Protein AF-A0A843H618-F1 (afdb_monomer)

Radius of gyration: 58.61 Å; Cα contacts (8 Å, |Δi|>4): 373; chains: 1; bounding box: 120×42×142 Å

Structure (mmCIF, N/CA/C/O backbone):
data_AF-A0A843H618-F1
#
_entry.id   AF-A0A843H618-F1
#
loop_
_atom_site.group_PDB
_atom_site.id
_atom_site.type_symbol
_atom_site.label_atom_id
_atom_site.label_alt_id
_atom_site.label_comp_id
_atom_site.label_asym_id
_atom_site.label_entity_id
_atom_site.label_seq_id
_atom_site.pdbx_PDB_ins_code
_atom_site.Cartn_x
_atom_site.Cartn_y
_atom_site.Cartn_z
_atom_site.occupancy
_atom_site.B_iso_or_equiv
_atom_site.auth_seq_id
_atom_site.auth_comp_id
_atom_site.auth_asym_id
_atom_site.auth_atom_id
_atom_site.pdbx_PDB_model_num
ATOM 1 N N . MET A 1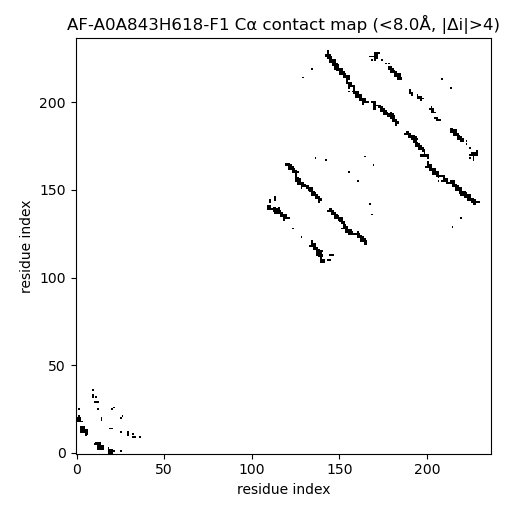 1 ? -72.802 -22.351 81.009 1.00 60.75 1 MET A N 1
ATOM 2 C CA . MET A 1 1 ? -72.278 -22.106 79.653 1.00 60.75 1 MET A CA 1
ATOM 3 C C . MET A 1 1 ? -70.910 -21.468 79.816 1.00 60.75 1 MET A C 1
ATOM 5 O O . MET A 1 1 ? -70.786 -20.629 80.705 1.00 60.75 1 MET A O 1
ATOM 9 N N . SER A 1 2 ? -69.910 -21.907 79.042 1.00 77.00 2 SER A N 1
ATOM 10 C CA . SER A 1 2 ? -68.639 -21.177 78.888 1.00 77.00 2 SER A CA 1
ATOM 11 C C . SER A 1 2 ? -68.898 -19.814 78.225 1.00 77.00 2 SER A C 1
ATOM 13 O O . SER A 1 2 ? -70.000 -19.600 77.724 1.00 77.00 2 SER A O 1
ATOM 15 N N . SER A 1 3 ? -67.917 -18.903 78.246 1.00 90.25 3 SER A N 1
ATOM 16 C CA . SER A 1 3 ? -68.056 -17.490 77.830 1.00 90.25 3 SER A CA 1
ATOM 17 C C . SER A 1 3 ? -68.906 -17.256 76.574 1.00 90.25 3 SER A C 1
ATOM 19 O O . SER A 1 3 ? -68.665 -17.911 75.555 1.00 90.25 3 SER A O 1
ATOM 21 N N . THR A 1 4 ? -69.799 -16.263 76.612 1.00 91.81 4 THR A N 1
ATOM 22 C CA . THR A 1 4 ? -70.640 -15.873 75.467 1.00 91.81 4 THR A CA 1
ATOM 23 C C . THR A 1 4 ? -69.865 -15.078 74.409 1.00 91.81 4 THR A C 1
ATOM 25 O O . THR A 1 4 ? -70.075 -15.288 73.217 1.00 91.81 4 THR A O 1
ATOM 28 N N . ASN A 1 5 ? -68.943 -14.200 74.821 1.00 93.38 5 ASN A N 1
ATOM 29 C CA . ASN A 1 5 ? -68.169 -13.346 73.912 1.00 93.38 5 ASN A CA 1
ATOM 30 C C . ASN A 1 5 ? -66.706 -13.807 73.803 1.00 93.38 5 ASN A C 1
ATOM 32 O O . ASN A 1 5 ? -66.198 -14.506 74.687 1.00 93.38 5 ASN A O 1
ATOM 36 N N . LYS A 1 6 ? -66.015 -13.383 72.734 1.00 94.81 6 LYS A N 1
ATOM 37 C CA . LYS A 1 6 ? -64.594 -13.665 72.472 1.00 94.81 6 LYS A CA 1
ATOM 38 C C . LYS A 1 6 ? -63.829 -12.424 72.002 1.00 94.81 6 LYS A C 1
ATOM 40 O O . LYS A 1 6 ? -64.408 -11.531 71.387 1.00 94.81 6 LYS A O 1
ATOM 45 N N . THR A 1 7 ? -62.521 -12.369 72.276 1.00 95.12 7 THR A N 1
ATOM 46 C CA . THR A 1 7 ? -61.635 -11.360 71.665 1.00 95.12 7 THR A CA 1
ATOM 47 C C . THR A 1 7 ? -61.386 -11.666 70.188 1.00 95.12 7 THR A C 1
ATOM 49 O O . THR A 1 7 ? -61.249 -12.820 69.810 1.00 95.12 7 THR A O 1
ATOM 52 N N . THR A 1 8 ? -61.237 -10.631 69.360 1.00 96.06 8 THR A N 1
ATOM 53 C CA . THR A 1 8 ? -61.163 -10.758 67.891 1.00 96.06 8 THR A CA 1
ATOM 54 C C . THR A 1 8 ? -59.921 -11.476 67.350 1.00 96.06 8 THR A C 1
ATOM 56 O O . THR A 1 8 ? -59.994 -12.115 66.311 1.00 96.06 8 THR A O 1
ATOM 59 N N . ASN A 1 9 ? -58.761 -11.335 68.003 1.00 92.50 9 ASN A N 1
ATOM 60 C CA . ASN A 1 9 ? -57.481 -11.788 67.428 1.00 92.50 9 ASN A CA 1
ATOM 61 C C . ASN A 1 9 ? -56.983 -13.115 68.009 1.00 92.50 9 ASN A C 1
ATOM 63 O O . ASN A 1 9 ? -56.277 -13.859 67.338 1.00 92.50 9 ASN A O 1
ATOM 67 N N . TYR A 1 10 ? -57.320 -13.389 69.270 1.00 93.94 10 TYR A N 1
ATOM 68 C CA . TYR A 1 10 ? -56.836 -14.561 70.002 1.00 93.94 10 TYR A CA 1
ATOM 69 C C . TYR A 1 10 ? -57.984 -15.430 70.522 1.00 93.94 10 TYR A C 1
ATOM 71 O O . TYR A 1 10 ? -57.732 -16.435 71.181 1.00 93.94 10 TYR A O 1
ATOM 79 N N . GLU A 1 11 ? -59.242 -15.066 70.238 1.00 94.00 11 GLU A N 1
ATOM 80 C CA . GLU A 1 11 ? -60.434 -15.823 70.636 1.00 94.00 11 GLU A CA 1
ATOM 81 C C . GLU A 1 11 ? -60.437 -16.166 72.135 1.00 94.00 11 GLU A C 1
ATOM 83 O O . GLU A 1 11 ? -60.755 -17.291 72.544 1.00 94.00 11 GLU A O 1
ATOM 88 N N . LEU A 1 12 ? -60.009 -15.206 72.960 1.00 95.00 12 LEU A N 1
ATOM 89 C CA . LEU A 1 12 ? -59.956 -15.342 74.416 1.00 95.00 12 LEU A CA 1
ATOM 90 C C . LEU A 1 12 ? -61.356 -15.162 74.991 1.00 95.00 12 LEU A C 1
ATOM 92 O O . LEU A 1 12 ? -62.143 -14.370 74.472 1.00 95.00 12 LEU A O 1
ATOM 96 N N . SER A 1 13 ? -61.669 -15.880 76.060 1.00 94.56 13 SER A N 1
ATOM 97 C CA . SER A 1 13 ? -62.972 -15.843 76.720 1.00 94.56 13 SER A CA 1
ATOM 98 C C . SER A 1 13 ? -63.289 -14.455 77.281 1.00 94.56 13 SER A C 1
ATOM 100 O O . SER A 1 13 ? -62.514 -13.881 78.042 1.00 94.56 13 SER A O 1
ATOM 102 N N . GLN A 1 14 ? -64.461 -13.918 76.931 1.00 93.38 14 GLN A N 1
ATOM 103 C CA . GLN A 1 14 ? -65.021 -12.700 77.517 1.00 93.38 14 GLN A CA 1
ATOM 104 C C . GLN A 1 14 ? -66.366 -13.023 78.165 1.00 93.38 14 GLN A C 1
ATOM 106 O O . GLN A 1 14 ? -67.335 -13.366 77.485 1.00 93.38 14 GLN A O 1
ATOM 111 N N . PHE A 1 15 ? -66.412 -12.929 79.491 1.00 92.19 15 PHE A N 1
ATOM 112 C CA . PHE A 1 15 ? -67.582 -13.315 80.273 1.00 92.19 15 PHE A CA 1
ATOM 113 C C . PHE A 1 15 ? -68.560 -12.151 80.459 1.00 92.19 15 PHE A C 1
ATOM 115 O O . PHE A 1 15 ? -68.153 -11.038 80.794 1.00 92.19 15 PHE A O 1
ATOM 122 N N . VAL A 1 16 ? -69.853 -12.423 80.289 1.00 90.44 16 VAL A N 1
ATOM 123 C CA . VAL A 1 16 ? -70.969 -11.503 80.570 1.00 90.44 16 VAL A CA 1
ATOM 124 C C . VAL A 1 16 ? -71.878 -12.059 81.672 1.00 90.44 16 VAL A C 1
ATOM 126 O O . VAL A 1 16 ? -71.734 -13.205 82.082 1.00 90.44 16 VAL A O 1
ATOM 129 N N . GLY A 1 17 ? -72.808 -11.251 82.193 1.00 90.56 17 GLY A N 1
ATOM 130 C CA . GLY A 1 17 ? -73.573 -11.558 83.417 1.00 90.56 17 GLY A CA 1
ATOM 131 C C . GLY A 1 17 ? -74.213 -12.962 83.522 1.00 90.56 17 GLY A C 1
ATOM 132 O O . GLY A 1 17 ? -74.170 -13.535 84.608 1.00 90.56 17 GLY A O 1
ATOM 133 N N . PRO A 1 18 ? -74.789 -13.540 82.448 1.00 90.44 18 PRO A N 1
ATOM 134 C CA . PRO A 1 18 ? -75.347 -14.900 82.468 1.00 90.44 18 PRO A CA 1
ATOM 135 C C . PRO A 1 18 ? -74.318 -16.042 82.359 1.00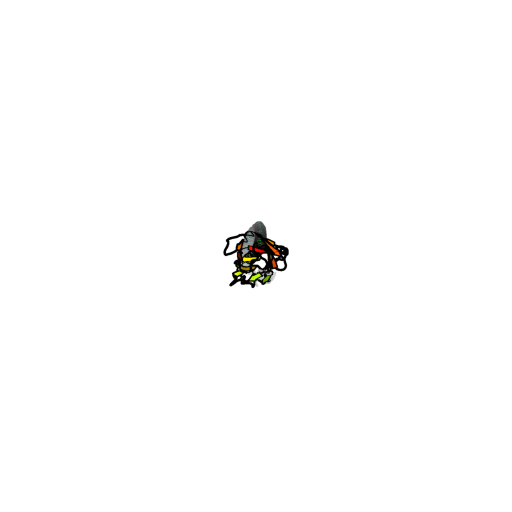 90.44 18 PRO A C 1
ATOM 137 O O . PRO A 1 18 ? -74.695 -17.212 82.485 1.00 90.44 18 PRO A O 1
ATOM 140 N N . ASP A 1 19 ? -73.046 -15.745 82.088 1.00 92.31 19 ASP A N 1
ATOM 141 C CA . ASP A 1 19 ? -72.017 -16.765 81.888 1.00 92.31 19 ASP A CA 1
ATOM 142 C C . ASP A 1 19 ? -71.627 -17.449 83.200 1.00 92.31 19 ASP A C 1
ATOM 144 O O . ASP A 1 19 ? -71.676 -16.868 84.285 1.00 92.31 19 ASP A O 1
ATOM 148 N N . LYS A 1 20 ? -71.188 -18.709 83.101 1.00 88.19 20 LYS A N 1
ATOM 149 C CA . LYS A 1 20 ? -70.700 -19.477 84.251 1.00 88.19 20 LYS A CA 1
ATOM 150 C C . LYS A 1 20 ? -69.302 -20.019 83.935 1.00 88.19 20 LYS A C 1
ATOM 152 O O . LYS A 1 20 ? -69.223 -21.103 83.354 1.00 88.19 20 LYS A O 1
ATOM 157 N N . PRO A 1 21 ? -68.229 -19.275 84.282 1.00 85.44 21 PRO A N 1
ATOM 158 C CA . PRO A 1 21 ? -66.860 -19.638 83.935 1.00 85.44 21 PRO A CA 1
ATOM 159 C C . PRO A 1 21 ? -66.491 -21.028 84.447 1.00 85.44 21 PRO A C 1
ATOM 161 O O . PRO A 1 21 ? -66.656 -21.336 85.631 1.00 85.44 21 PRO A O 1
ATOM 164 N N . ALA A 1 22 ? -65.943 -21.855 83.565 1.00 88.00 22 ALA A N 1
ATOM 165 C CA . ALA A 1 22 ? -65.246 -23.073 83.931 1.00 88.00 22 ALA A CA 1
ATOM 166 C C . ALA A 1 22 ? -63.782 -22.704 84.178 1.00 88.00 22 ALA A C 1
ATOM 168 O O . ALA A 1 22 ? -62.919 -23.052 83.379 1.00 88.00 22 ALA A O 1
ATOM 169 N N . TRP A 1 23 ? -63.521 -21.974 85.272 1.00 85.69 23 TRP A N 1
ATOM 170 C CA . TRP A 1 23 ? -62.243 -21.307 85.572 1.00 85.69 23 TRP A CA 1
ATOM 171 C C . TRP A 1 23 ? -61.000 -22.095 85.157 1.00 85.69 23 TRP A C 1
ATOM 173 O O . TRP A 1 23 ? -60.138 -21.544 84.491 1.00 85.69 23 TRP A O 1
ATOM 183 N N . LEU A 1 24 ? -60.923 -23.387 85.485 1.00 89.00 24 LEU A N 1
ATOM 184 C CA . LEU A 1 24 ? -59.779 -24.227 85.126 1.00 89.00 24 LEU A CA 1
ATOM 185 C C . LEU A 1 24 ? -59.613 -24.426 83.608 1.00 89.00 24 LEU A C 1
ATOM 187 O O . LEU A 1 24 ? -58.497 -24.386 83.106 1.00 89.00 24 LEU A O 1
ATOM 191 N N . GLY A 1 25 ? -60.704 -24.665 82.880 1.00 89.25 25 GLY A N 1
ATOM 192 C CA . GLY A 1 25 ? -60.675 -24.877 81.432 1.00 89.25 25 GLY A CA 1
ATOM 193 C C . GLY A 1 25 ? -60.511 -23.571 80.661 1.00 89.25 25 GLY A C 1
ATOM 194 O O . GLY A 1 25 ? -59.645 -23.479 79.794 1.00 89.25 25 GLY A O 1
ATOM 195 N N . ASP A 1 26 ? -61.299 -22.555 81.015 1.00 91.56 26 ASP A N 1
ATOM 196 C CA . ASP A 1 26 ? 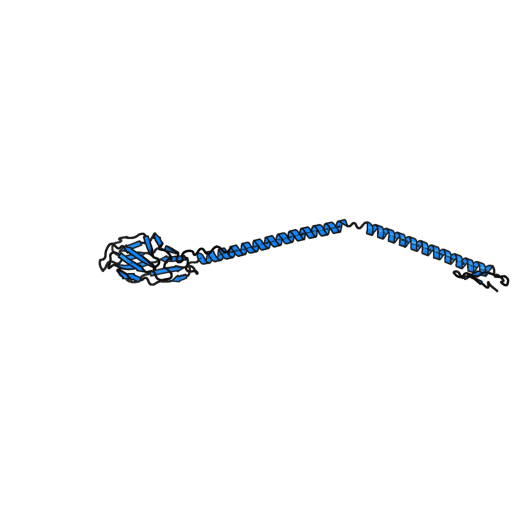-61.299 -21.268 80.318 1.00 91.56 26 ASP A CA 1
ATOM 197 C C . ASP A 1 26 ? -59.967 -20.529 80.519 1.00 91.56 26 ASP A C 1
ATOM 199 O O . ASP A 1 26 ? -59.354 -20.088 79.548 1.00 91.56 26 ASP A O 1
ATOM 203 N N . TYR A 1 27 ? -59.466 -20.465 81.760 1.00 92.25 27 TYR A N 1
ATOM 204 C CA . TYR A 1 27 ? -58.210 -19.777 82.067 1.00 92.25 27 TYR A CA 1
ATOM 205 C C . TYR A 1 27 ? -57.012 -20.467 81.418 1.00 92.25 27 TYR A C 1
ATOM 207 O O . TYR A 1 27 ? -56.226 -19.812 80.744 1.00 92.25 27 TYR A O 1
ATOM 215 N N . ASN A 1 28 ? -56.877 -21.789 81.565 1.00 94.50 28 ASN A N 1
ATOM 216 C CA . ASN A 1 28 ? -55.734 -22.502 80.992 1.00 94.50 28 ASN A CA 1
ATOM 217 C C . ASN A 1 28 ? -55.744 -22.454 79.458 1.00 94.50 28 ASN A C 1
ATOM 219 O O . ASN A 1 28 ? -54.685 -22.313 78.847 1.00 94.50 28 ASN A O 1
ATOM 223 N N . SER A 1 29 ? -56.926 -22.527 78.836 1.00 94.31 29 SER A N 1
ATOM 224 C CA . SER A 1 29 ? -57.075 -22.357 77.389 1.00 94.31 29 SER A CA 1
ATOM 225 C C . SER A 1 29 ? -56.627 -20.964 76.946 1.00 94.31 29 SER A C 1
ATOM 227 O O . SER A 1 29 ? -55.801 -20.839 76.044 1.00 94.31 29 SER A O 1
ATOM 229 N N . ASP A 1 30 ? -57.141 -19.909 77.578 1.00 96.12 30 ASP A N 1
ATOM 230 C CA . ASP A 1 30 ? -56.815 -18.534 77.195 1.00 96.12 30 ASP A CA 1
ATOM 231 C C . ASP A 1 30 ? -55.344 -18.198 77.461 1.00 96.12 30 ASP A C 1
ATOM 233 O O . ASP A 1 30 ? -54.684 -17.609 76.605 1.00 96.12 30 ASP A O 1
ATOM 237 N N . MET A 1 31 ? -54.793 -18.647 78.592 1.00 96.38 31 MET A N 1
ATOM 238 C CA . MET A 1 31 ? -53.372 -18.491 78.901 1.00 96.38 31 MET A CA 1
ATOM 239 C C . MET A 1 31 ? -52.482 -19.224 77.896 1.00 96.38 31 MET A C 1
ATOM 241 O O . MET A 1 31 ? -51.467 -18.673 77.485 1.00 96.38 31 MET A O 1
ATOM 245 N N . SER A 1 32 ? -52.873 -20.416 77.436 1.00 96.69 32 SER A N 1
ATOM 246 C CA . SER A 1 32 ? -52.132 -21.145 76.399 1.00 96.69 32 SER A CA 1
ATOM 247 C C . SER A 1 32 ? -52.135 -20.410 75.052 1.00 96.69 32 SER A C 1
ATOM 249 O O . SER A 1 32 ? -51.104 -20.354 74.376 1.00 96.69 32 SER A O 1
ATOM 251 N N . LYS A 1 33 ? -53.261 -19.791 74.669 1.00 97.31 33 LYS A N 1
ATOM 252 C CA . LYS A 1 33 ? -53.342 -18.968 73.451 1.00 97.31 33 LYS A CA 1
ATOM 253 C C . LYS A 1 33 ? -52.480 -17.711 73.552 1.00 97.31 33 LYS A C 1
ATOM 255 O O . LYS A 1 33 ? -51.803 -17.365 72.586 1.00 97.31 33 LYS A O 1
ATOM 260 N N . ILE A 1 34 ? -52.491 -17.049 74.710 1.00 97.31 34 ILE A N 1
ATOM 261 C CA . ILE A 1 34 ? -51.652 -15.875 74.982 1.00 97.31 34 ILE A CA 1
ATOM 262 C C . ILE A 1 34 ? -50.171 -16.253 74.908 1.00 97.31 34 ILE A C 1
ATOM 264 O O . ILE A 1 34 ? -49.417 -15.586 74.205 1.00 97.31 34 ILE A O 1
ATOM 268 N N . ASP A 1 35 ? -49.770 -17.331 75.581 1.00 97.88 35 ASP A N 1
ATOM 269 C CA . ASP A 1 35 ? -48.390 -17.823 75.590 1.00 97.88 35 ASP A CA 1
ATOM 270 C C . ASP A 1 35 ? -47.894 -18.128 74.168 1.00 97.88 35 ASP A C 1
ATOM 272 O O . ASP A 1 35 ? -46.884 -17.585 73.717 1.00 97.88 35 ASP A O 1
ATOM 276 N N . THR A 1 36 ? -48.691 -18.876 73.399 1.00 96.75 36 THR A N 1
ATOM 277 C CA . THR A 1 36 ? -48.389 -19.197 71.995 1.00 96.75 36 THR A CA 1
ATOM 278 C C . THR A 1 36 ? -48.283 -17.938 71.128 1.00 96.75 36 THR A C 1
ATOM 280 O O . THR A 1 36 ? -47.368 -17.816 70.307 1.00 96.75 36 THR A O 1
ATOM 283 N N . GLY A 1 37 ? -49.210 -16.990 71.298 1.00 96.88 37 GLY A N 1
ATOM 284 C CA . GLY A 1 37 ? -49.234 -15.737 70.545 1.00 96.88 37 GLY A CA 1
ATOM 285 C C . GLY A 1 37 ? -48.013 -14.861 70.825 1.00 96.88 37 GLY A C 1
ATOM 286 O O . GLY A 1 37 ? -47.363 -14.392 69.889 1.00 96.88 37 GLY A O 1
ATOM 287 N N . ILE A 1 38 ? -47.656 -14.692 72.103 1.00 97.19 38 ILE A N 1
ATOM 288 C CA . ILE A 1 38 ? -46.483 -13.915 72.527 1.00 97.19 38 ILE A CA 1
ATOM 289 C C . ILE A 1 38 ? -45.195 -14.575 72.032 1.00 97.19 38 ILE A C 1
ATOM 291 O O . ILE A 1 38 ? -44.339 -13.886 71.474 1.00 97.19 38 ILE A O 1
ATOM 295 N N . HIS A 1 39 ? -45.070 -15.898 72.163 1.00 97.00 39 HIS A N 1
ATOM 296 C CA . HIS A 1 39 ? -43.900 -16.622 71.674 1.00 97.00 39 HIS A CA 1
ATOM 297 C C . HIS A 1 39 ? -43.727 -16.463 70.157 1.00 97.00 39 HIS A C 1
ATOM 299 O O . HIS A 1 39 ? -42.644 -16.128 69.680 1.00 97.00 39 HIS A O 1
ATOM 305 N N . THR A 1 40 ? -44.814 -16.600 69.393 1.00 96.75 40 THR A N 1
ATOM 306 C CA . THR A 1 40 ? -44.796 -16.424 67.932 1.00 96.75 40 THR A CA 1
ATOM 307 C C . THR A 1 40 ? -44.390 -15.002 67.532 1.00 96.75 40 THR A C 1
ATOM 309 O O . THR A 1 40 ? -43.598 -14.817 66.601 1.00 96.75 40 THR A O 1
ATOM 312 N N . ALA A 1 41 ? -44.899 -13.987 68.239 1.00 96.94 41 ALA A N 1
ATOM 313 C CA . ALA A 1 41 ? -44.528 -12.593 68.009 1.00 96.94 41 ALA A CA 1
ATOM 314 C C . ALA A 1 41 ? -43.036 -12.352 68.289 1.00 96.94 41 ALA A C 1
ATOM 316 O O . ALA A 1 41 ? -42.359 -11.725 67.475 1.00 96.94 41 ALA A O 1
ATOM 317 N N . GLN A 1 42 ? -42.509 -12.912 69.382 1.00 97.81 42 GLN A N 1
ATOM 318 C CA . GLN A 1 42 ? -41.087 -12.846 69.714 1.00 97.81 42 GLN A CA 1
ATOM 319 C C . GLN A 1 42 ? -40.225 -13.494 68.623 1.00 97.81 42 GLN A C 1
ATOM 321 O O . GLN A 1 42 ? -39.299 -12.858 68.126 1.00 97.81 42 GLN A O 1
ATOM 326 N N . THR A 1 43 ? -40.543 -14.721 68.196 1.00 97.38 43 THR A N 1
ATOM 327 C CA . THR A 1 43 ? -39.799 -15.411 67.129 1.00 97.38 43 THR A CA 1
ATOM 328 C C . THR A 1 43 ? -39.822 -14.625 65.819 1.00 97.38 43 THR A C 1
ATOM 330 O O . THR A 1 43 ? -38.799 -14.513 65.143 1.00 97.38 43 THR A O 1
ATOM 333 N N . THR A 1 44 ? -40.973 -14.048 65.466 1.00 97.50 44 THR A N 1
ATOM 334 C CA . THR A 1 44 ? -41.115 -13.229 64.254 1.00 97.50 44 THR A CA 1
ATOM 335 C C . THR A 1 44 ? -40.270 -11.960 64.335 1.00 97.50 44 THR A C 1
ATOM 337 O O . THR A 1 44 ? -39.586 -11.631 63.366 1.00 97.50 44 THR A O 1
ATOM 340 N N . ALA A 1 45 ? -40.271 -11.278 65.485 1.00 97.75 45 ALA A N 1
ATOM 341 C CA . ALA A 1 45 ? -39.459 -10.086 65.720 1.00 97.75 45 ALA A CA 1
ATOM 342 C C . ALA A 1 45 ? -37.958 -10.400 65.621 1.00 97.75 45 ALA A C 1
ATOM 344 O O . ALA A 1 45 ? -37.256 -9.769 64.838 1.00 97.75 45 ALA A O 1
ATOM 345 N N . THR A 1 46 ? -37.486 -11.455 66.294 1.00 97.31 46 THR A N 1
ATOM 346 C CA . THR A 1 46 ? -36.086 -11.902 66.195 1.00 97.31 46 THR A CA 1
ATOM 347 C C . THR A 1 46 ? -35.695 -12.264 64.757 1.00 97.31 46 THR A C 1
ATOM 349 O O . THR A 1 46 ? -34.593 -11.954 64.307 1.00 97.31 46 THR A O 1
ATOM 352 N N . GLY A 1 47 ? -36.599 -12.891 63.999 1.00 97.50 47 GLY A N 1
ATOM 353 C CA . GLY A 1 47 ? -36.372 -13.185 62.584 1.00 97.50 47 GLY A CA 1
ATOM 354 C C . GLY A 1 47 ? -36.307 -11.934 61.697 1.00 97.50 47 GLY A C 1
ATOM 355 O O . GLY A 1 47 ? -35.554 -11.915 60.722 1.00 97.50 47 GLY A O 1
ATOM 356 N N . ALA A 1 48 ? -37.086 -10.896 62.009 1.00 96.56 48 ALA A N 1
ATOM 357 C CA . ALA A 1 48 ? -37.046 -9.617 61.306 1.00 96.56 48 ALA A CA 1
ATOM 358 C C . ALA A 1 48 ? -35.741 -8.857 61.588 1.00 96.56 48 ALA A C 1
ATOM 360 O O . ALA A 1 48 ? -35.117 -8.388 60.636 1.00 96.56 48 ALA A O 1
ATOM 361 N N . ASP A 1 49 ? -35.290 -8.828 62.845 1.00 97.19 49 ASP A N 1
ATOM 362 C CA . ASP A 1 49 ? -34.017 -8.213 63.242 1.00 97.19 49 ASP A CA 1
ATOM 363 C C . ASP A 1 49 ? -32.836 -8.863 62.508 1.00 97.19 49 ASP A C 1
ATOM 365 O O . ASP A 1 49 ? -32.050 -8.175 61.860 1.00 97.19 49 ASP A O 1
ATOM 369 N N . GLY A 1 50 ? -32.776 -10.200 62.464 1.00 97.00 50 GLY A N 1
ATOM 370 C CA . GLY A 1 50 ? -31.715 -10.903 61.732 1.00 97.00 50 GLY A CA 1
ATOM 371 C C . GLY A 1 50 ? -31.705 -10.615 60.222 1.00 97.00 50 GLY A C 1
ATOM 372 O O . GLY A 1 50 ? -30.640 -10.525 59.599 1.00 97.00 50 GLY A O 1
ATOM 373 N N . LYS A 1 51 ? -32.883 -10.428 59.607 1.00 96.12 51 LYS A N 1
ATOM 374 C CA . LYS A 1 51 ? -32.987 -10.007 58.198 1.00 96.12 51 LYS A CA 1
ATOM 375 C C . LYS A 1 51 ? -32.538 -8.560 58.005 1.00 96.12 51 LYS A C 1
ATOM 377 O O . LYS A 1 51 ? -31.880 -8.277 57.005 1.00 96.12 51 LYS A O 1
ATOM 382 N N . ALA A 1 52 ? -32.878 -7.667 58.933 1.00 95.44 52 ALA A N 1
ATOM 383 C CA . ALA A 1 52 ? -32.458 -6.271 58.901 1.00 95.44 52 ALA A CA 1
ATOM 384 C C . ALA A 1 52 ? -30.933 -6.145 59.037 1.00 95.44 52 ALA A C 1
ATOM 386 O O . ALA A 1 52 ? -30.314 -5.459 58.227 1.00 95.44 52 ALA A O 1
ATOM 387 N N . ASP A 1 53 ? -30.312 -6.884 59.957 1.00 95.06 53 ASP A N 1
ATOM 388 C CA . ASP A 1 53 ? -28.853 -6.925 60.130 1.00 95.06 53 ASP A CA 1
ATOM 389 C C . ASP A 1 53 ? -28.134 -7.460 58.886 1.00 95.06 53 ASP A C 1
ATOM 391 O O . ASP A 1 53 ? -27.127 -6.901 58.433 1.00 95.06 53 ASP A O 1
ATOM 395 N N . SER A 1 54 ? -28.682 -8.519 58.285 1.00 91.19 54 SER A N 1
ATOM 396 C CA . SER A 1 54 ? -28.167 -9.081 57.032 1.00 91.19 54 SER A CA 1
ATOM 397 C C . SER A 1 54 ? -28.267 -8.072 55.887 1.00 91.19 54 SER A C 1
ATOM 399 O O . SER A 1 54 ? -27.310 -7.881 55.136 1.00 91.19 54 SER A O 1
ATOM 401 N N . ALA A 1 55 ? -29.407 -7.387 55.759 1.00 88.69 55 ALA A N 1
ATOM 402 C CA . ALA A 1 55 ? -29.596 -6.341 54.760 1.00 88.69 55 ALA A CA 1
ATOM 403 C C . ALA A 1 55 ? -28.640 -5.164 54.991 1.00 88.69 55 ALA A C 1
ATOM 405 O O . ALA A 1 55 ? -28.037 -4.683 54.036 1.00 88.69 55 ALA A O 1
ATOM 406 N N . ASN A 1 56 ? -28.448 -4.743 56.240 1.00 88.25 56 ASN A N 1
ATOM 407 C CA . ASN A 1 56 ? -27.552 -3.647 56.593 1.00 88.25 56 ASN A CA 1
ATOM 408 C C . ASN A 1 56 ? -26.085 -3.990 56.285 1.00 88.25 56 ASN A C 1
ATOM 410 O O . ASN A 1 56 ? -25.355 -3.169 55.734 1.00 88.25 56 ASN A O 1
ATOM 414 N N . THR A 1 57 ? -25.675 -5.235 56.542 1.00 83.62 57 THR A N 1
ATOM 415 C CA . THR A 1 57 ? -24.343 -5.740 56.175 1.00 83.62 57 THR A CA 1
ATOM 416 C C . THR A 1 57 ? -24.169 -5.768 54.658 1.00 83.62 57 THR A C 1
ATOM 418 O O . THR A 1 57 ? -23.181 -5.247 54.142 1.00 83.62 57 THR A O 1
ATOM 421 N N . ASN A 1 58 ? -25.156 -6.293 53.927 1.00 75.56 58 ASN A N 1
ATOM 422 C CA . ASN A 1 58 ? -25.132 -6.331 52.465 1.00 75.56 58 ASN A CA 1
ATOM 423 C C . ASN A 1 58 ? -25.093 -4.921 51.852 1.00 75.56 58 ASN A C 1
ATOM 425 O O . ASN A 1 58 ? -24.362 -4.695 50.889 1.00 75.56 58 ASN A O 1
ATOM 429 N N . ILE A 1 59 ? -25.834 -3.961 52.418 1.00 76.06 59 ILE A N 1
ATOM 430 C CA . ILE A 1 59 ? -25.796 -2.545 52.023 1.00 76.06 59 ILE A CA 1
ATOM 431 C C . ILE A 1 59 ? -24.418 -1.946 52.314 1.00 76.06 59 ILE A C 1
ATOM 433 O O . ILE A 1 59 ? -23.868 -1.269 51.449 1.00 76.06 59 ILE A O 1
ATOM 437 N N . GLY A 1 60 ? -23.825 -2.232 53.476 1.00 67.75 60 GLY A N 1
ATOM 438 C CA . GLY A 1 60 ? -22.456 -1.839 53.811 1.00 67.75 60 GLY A CA 1
ATOM 439 C C . GLY A 1 60 ? -21.448 -2.339 52.771 1.00 67.75 60 GLY A C 1
ATOM 440 O O . GLY A 1 60 ? -20.687 -1.545 52.218 1.00 67.75 60 GLY A O 1
ATOM 441 N N . THR A 1 61 ? -21.512 -3.622 52.406 1.00 62.56 61 THR A N 1
ATOM 442 C CA . THR A 1 61 ? -20.680 -4.219 51.348 1.00 62.56 61 THR A CA 1
ATOM 443 C C . THR A 1 61 ? -20.900 -3.547 49.992 1.00 62.56 61 THR A C 1
ATOM 445 O O . THR A 1 61 ? -19.930 -3.209 49.314 1.00 62.56 61 THR A O 1
ATOM 448 N N . LEU A 1 62 ? -22.149 -3.279 49.605 1.00 62.34 62 LEU A N 1
ATOM 449 C CA . LEU A 1 62 ? -22.456 -2.580 48.353 1.00 62.34 62 LEU A CA 1
ATOM 450 C C . LEU A 1 62 ? -21.944 -1.133 48.354 1.00 62.34 62 LEU A C 1
ATOM 452 O O . LEU A 1 62 ? -21.402 -0.677 47.355 1.00 62.34 62 LEU A O 1
ATOM 456 N N . SER A 1 63 ? -22.078 -0.424 49.475 1.00 62.69 63 SER A N 1
ATOM 457 C CA . SER A 1 63 ? -21.587 0.950 49.638 1.00 62.69 63 SER A CA 1
ATOM 458 C C . SER A 1 63 ? -20.058 1.034 49.655 1.00 62.69 63 SER A C 1
ATOM 460 O O . SER A 1 63 ? -19.490 2.051 49.264 1.00 62.69 63 SER A O 1
ATOM 462 N N . SER A 1 64 ? -19.389 -0.054 50.053 1.00 60.66 64 SER A N 1
ATOM 463 C CA . SER A 1 64 ? -17.932 -0.191 49.994 1.00 60.66 64 SER A CA 1
ATOM 464 C C . SER A 1 64 ? -17.407 -0.516 48.592 1.00 60.66 64 SER A C 1
ATOM 466 O O . SER A 1 64 ? -16.199 -0.458 48.363 1.00 60.66 64 SER A O 1
ATOM 468 N N . LEU A 1 65 ? -18.298 -0.825 47.640 1.00 58.97 65 LEU A N 1
ATOM 469 C CA . LEU A 1 65 ? -17.944 -1.012 46.238 1.00 58.97 65 LEU A CA 1
ATOM 470 C C . LEU A 1 65 ? -17.696 0.365 45.600 1.00 58.97 65 LEU A C 1
ATOM 472 O O . LEU A 1 65 ? -18.593 1.013 45.062 1.00 58.97 65 LEU A O 1
ATOM 476 N N . THR A 1 66 ? -16.463 0.848 45.718 1.00 55.72 66 THR A N 1
ATOM 477 C CA . THR A 1 66 ? -16.045 2.177 45.269 1.00 55.72 66 THR A CA 1
ATOM 478 C C . THR A 1 66 ? -15.911 2.268 43.746 1.00 55.72 66 THR A C 1
ATOM 480 O O . THR A 1 66 ? -15.343 1.421 43.061 1.00 55.72 66 THR A O 1
ATOM 483 N N . THR A 1 67 ? -16.432 3.364 43.205 1.00 59.44 67 THR A N 1
ATOM 484 C CA . THR A 1 67 ? -16.521 3.762 41.791 1.00 59.44 67 THR A CA 1
ATOM 485 C C . THR A 1 67 ? -15.177 4.027 41.088 1.00 59.44 67 THR A C 1
ATOM 487 O O . THR A 1 67 ? -15.166 4.337 39.897 1.00 59.44 67 THR A O 1
ATOM 490 N N . THR A 1 68 ? -14.046 3.858 41.776 1.00 57.53 68 THR A N 1
ATOM 491 C CA . THR A 1 68 ? -12.681 4.105 41.280 1.00 57.53 68 THR A CA 1
ATOM 492 C C . THR A 1 68 ? -12.255 3.102 40.206 1.00 57.53 68 THR A C 1
ATOM 494 O O . THR A 1 68 ? -11.760 3.493 39.154 1.00 57.53 68 THR A O 1
ATOM 497 N N . THR A 1 69 ? -12.570 1.814 40.384 1.00 63.53 69 THR A N 1
ATOM 498 C CA . THR A 1 69 ? -12.173 0.758 39.434 1.00 63.53 69 THR A CA 1
ATOM 499 C C . THR A 1 69 ? -12.765 0.967 38.038 1.00 63.53 69 THR A C 1
ATOM 501 O O . THR A 1 69 ? -12.156 0.601 37.038 1.00 63.53 69 THR A O 1
ATOM 504 N N . LYS A 1 70 ? -13.952 1.579 37.938 1.00 71.94 70 LYS A N 1
ATOM 505 C CA . LYS A 1 70 ? -14.649 1.780 36.659 1.00 71.94 70 LYS A CA 1
ATOM 506 C C . LYS A 1 70 ? -14.072 2.956 35.864 1.00 71.94 70 LYS A C 1
ATOM 508 O O . LYS A 1 70 ? -13.956 2.856 34.646 1.00 71.94 70 LYS A O 1
ATOM 513 N N . THR A 1 71 ? -13.695 4.040 36.544 1.00 77.44 71 THR A N 1
ATOM 514 C CA . THR A 1 71 ? -13.048 5.209 35.926 1.00 77.44 71 THR A CA 1
ATOM 515 C C . THR A 1 71 ? -11.657 4.862 35.405 1.00 77.44 71 THR A C 1
ATOM 517 O O . THR A 1 71 ? -11.316 5.247 34.285 1.00 77.44 71 THR A O 1
ATOM 520 N N . ASP A 1 72 ? -10.891 4.079 36.165 1.00 79.81 72 ASP A N 1
ATOM 521 C CA . ASP A 1 72 ? -9.568 3.615 35.743 1.00 79.81 72 ASP A CA 1
ATOM 522 C C . ASP A 1 72 ? -9.677 2.707 34.511 1.00 79.81 72 ASP A C 1
ATOM 524 O O . ASP A 1 72 ? -8.984 2.929 33.521 1.00 79.81 72 ASP A O 1
ATOM 528 N N . LEU A 1 73 ? -10.633 1.764 34.503 1.00 79.44 73 LEU A N 1
ATOM 529 C CA . LEU A 1 73 ? -10.901 0.907 33.340 1.00 79.44 73 LEU A CA 1
ATOM 530 C C . LEU A 1 73 ? -11.252 1.711 32.081 1.00 79.44 73 LEU A C 1
ATOM 532 O O . LEU A 1 73 ? -10.713 1.440 31.010 1.00 79.44 73 LEU A O 1
ATOM 536 N N . VAL A 1 74 ? -12.146 2.698 32.195 1.00 84.62 74 VAL A N 1
ATOM 537 C CA . VAL A 1 74 ? -12.517 3.567 31.065 1.00 84.62 74 VAL A CA 1
ATOM 538 C C . VAL A 1 74 ? -11.310 4.369 30.578 1.00 84.62 74 VAL A C 1
ATOM 540 O O . VAL A 1 74 ? -11.106 4.488 29.370 1.00 84.62 74 VAL A O 1
ATOM 543 N N . SER A 1 75 ? -10.488 4.880 31.496 1.00 84.56 75 SER A N 1
ATOM 544 C CA . SER A 1 75 ? -9.281 5.637 31.150 1.00 84.56 75 SER A CA 1
ATOM 545 C C . SER A 1 75 ? -8.275 4.765 30.396 1.00 84.56 75 SER A C 1
ATOM 547 O O . SER A 1 75 ? -7.830 5.154 29.318 1.00 84.56 75 SER A O 1
ATOM 549 N N . SER A 1 76 ? -8.003 3.550 30.883 1.00 82.88 76 SER A N 1
ATOM 550 C CA . SER A 1 76 ? -7.132 2.590 30.196 1.00 82.88 76 SER A CA 1
ATOM 551 C C . SER A 1 76 ? -7.673 2.183 28.823 1.00 82.88 76 SER A C 1
ATOM 553 O O . SER A 1 76 ? -6.911 2.103 27.863 1.00 82.88 76 SER A O 1
ATOM 555 N N . ILE A 1 77 ? -8.987 1.963 28.687 1.00 88.12 77 ILE A N 1
ATOM 556 C CA . ILE A 1 77 ? -9.608 1.662 27.386 1.00 88.12 77 ILE A CA 1
ATOM 557 C C . ILE A 1 77 ? -9.412 2.824 26.407 1.00 88.12 77 ILE A C 1
ATOM 559 O O . ILE A 1 77 ? -9.057 2.595 25.252 1.00 88.12 77 ILE A O 1
ATOM 563 N N . ASN A 1 78 ? -9.606 4.065 26.853 1.00 89.75 78 ASN A N 1
ATOM 564 C CA . ASN A 1 78 ? -9.425 5.242 26.004 1.00 89.75 78 ASN A CA 1
ATOM 565 C C . ASN A 1 78 ? -7.964 5.426 25.570 1.00 89.75 78 ASN A C 1
ATOM 567 O O . ASN A 1 78 ? -7.704 5.780 24.417 1.00 89.75 78 ASN A O 1
ATOM 571 N N . GLU A 1 79 ? -7.009 5.149 26.457 1.00 94.12 79 GLU A N 1
ATOM 572 C CA . GLU A 1 79 ? -5.578 5.180 26.144 1.00 94.12 79 GLU A CA 1
ATOM 573 C C . GLU A 1 79 ? -5.200 4.104 25.114 1.00 94.12 79 GLU A C 1
ATOM 575 O O . GLU A 1 79 ? -4.531 4.396 24.117 1.00 94.12 79 GLU A O 1
ATOM 580 N N . VAL A 1 80 ? -5.706 2.878 25.289 1.00 92.81 80 VAL A N 1
ATOM 581 C CA . VAL A 1 80 ? -5.533 1.786 24.321 1.00 92.81 80 VAL A CA 1
ATOM 582 C C . VAL A 1 80 ? -6.171 2.141 22.979 1.00 92.81 80 VAL A C 1
ATOM 584 O O . VAL A 1 80 ? -5.543 1.949 21.943 1.00 92.81 80 VAL A O 1
ATOM 587 N N . ASN A 1 81 ? -7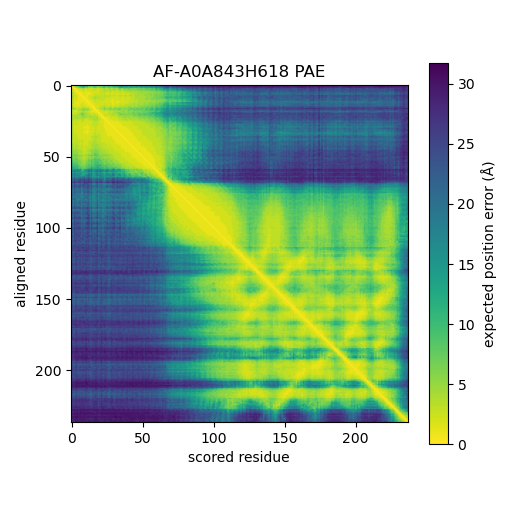.378 2.709 22.970 1.00 95.25 81 ASN A N 1
ATOM 588 C CA . ASN A 1 81 ? -8.063 3.115 21.743 1.00 95.25 81 ASN A CA 1
ATOM 589 C C . ASN A 1 81 ? -7.298 4.223 20.994 1.00 95.25 81 ASN A C 1
ATOM 591 O O . ASN A 1 81 ? -7.178 4.192 19.767 1.00 95.25 81 ASN A O 1
ATOM 595 N N . THR A 1 82 ? -6.722 5.173 21.733 1.00 97.38 82 THR A N 1
ATOM 596 C CA . THR A 1 82 ? -5.869 6.236 21.178 1.00 97.38 82 THR A CA 1
ATOM 597 C C . THR A 1 82 ? -4.579 5.661 20.591 1.00 97.38 82 THR A C 1
ATOM 599 O O . THR A 1 82 ? -4.187 6.007 19.473 1.00 97.38 82 THR A O 1
ATOM 602 N N . SER A 1 83 ? -3.946 4.731 21.309 1.00 97.00 83 SER A N 1
ATOM 603 C CA . SER A 1 83 ? -2.733 4.041 20.858 1.00 97.00 83 SER A CA 1
ATOM 604 C C . SER A 1 83 ? -2.998 3.193 19.614 1.00 97.00 83 SER A C 1
ATOM 606 O O . SER A 1 83 ? -2.234 3.255 18.653 1.00 97.00 83 SER A O 1
ATOM 608 N N . ALA A 1 84 ? -4.117 2.463 19.585 1.00 97.88 84 ALA A N 1
ATOM 609 C CA . ALA A 1 84 ? -4.548 1.664 18.441 1.00 97.88 84 ALA A CA 1
ATOM 610 C C . ALA A 1 84 ? -4.818 2.538 17.208 1.00 97.88 84 ALA A C 1
ATOM 612 O O . ALA A 1 84 ? -4.350 2.223 16.115 1.00 97.88 84 ALA A O 1
ATOM 613 N N . SER A 1 85 ? -5.494 3.676 17.392 1.00 98.38 85 SER A N 1
ATOM 614 C CA . SER A 1 85 ? -5.745 4.643 16.315 1.00 98.38 85 SER A CA 1
ATOM 615 C C . SER A 1 85 ? -4.440 5.223 15.762 1.00 98.38 85 SER A C 1
ATOM 617 O O . SER A 1 85 ? -4.248 5.303 14.550 1.00 98.38 85 SER A O 1
ATOM 619 N N . THR A 1 86 ? -3.501 5.573 16.646 1.00 98.50 86 THR A N 1
ATOM 620 C CA . THR A 1 86 ? -2.172 6.063 16.252 1.00 98.50 86 THR A CA 1
ATOM 621 C C . THR A 1 86 ? -1.410 5.002 15.462 1.00 98.50 86 THR A C 1
ATOM 623 O O . THR A 1 86 ? -0.916 5.291 14.374 1.00 98.50 86 THR A O 1
ATOM 626 N N . ALA A 1 87 ? -1.379 3.759 15.952 1.00 98.44 87 ALA A N 1
ATOM 627 C CA . ALA A 1 87 ? -0.728 2.645 15.268 1.00 98.44 87 ALA A CA 1
ATOM 628 C C . ALA A 1 87 ? -1.339 2.381 13.882 1.00 98.44 87 ALA A C 1
ATOM 630 O O . ALA A 1 87 ? -0.603 2.178 12.916 1.00 98.44 87 ALA A O 1
ATOM 631 N N . GLN A 1 88 ? -2.669 2.444 13.756 1.00 98.75 88 GLN A N 1
ATOM 632 C CA . GLN A 1 88 ? -3.359 2.276 12.477 1.00 98.75 88 GLN A CA 1
ATOM 633 C C . GLN A 1 88 ? -3.019 3.393 11.480 1.00 98.75 88 GLN A C 1
ATOM 635 O O . GLN A 1 88 ? -2.773 3.113 10.303 1.00 98.75 88 GLN A O 1
ATOM 640 N N . ASN A 1 89 ? -2.940 4.642 11.941 1.00 98.56 89 ASN A N 1
ATOM 641 C CA . ASN A 1 89 ? -2.528 5.768 11.104 1.00 98.56 89 ASN A CA 1
ATOM 642 C C . ASN A 1 89 ? -1.068 5.628 10.651 1.00 98.56 89 ASN A C 1
ATOM 644 O O . ASN A 1 89 ? -0.770 5.797 9.469 1.00 98.56 89 ASN A O 1
ATOM 648 N N . THR A 1 90 ? -0.159 5.255 11.557 1.00 98.62 90 THR A N 1
ATOM 649 C CA . THR A 1 90 ? 1.246 4.991 11.216 1.00 98.62 90 THR A CA 1
ATOM 650 C C . THR A 1 90 ? 1.373 3.861 10.195 1.00 98.62 90 THR A C 1
ATOM 652 O O . THR A 1 90 ? 2.094 4.016 9.209 1.00 98.62 90 THR A O 1
ATOM 655 N N . ALA A 1 91 ? 0.645 2.755 10.379 1.00 98.69 91 ALA A N 1
ATOM 656 C CA . ALA A 1 91 ? 0.647 1.629 9.447 1.00 98.69 91 ALA A CA 1
ATOM 657 C C . ALA A 1 91 ? 0.115 2.024 8.060 1.00 98.69 91 ALA A C 1
ATOM 659 O O . ALA A 1 91 ? 0.705 1.657 7.044 1.00 98.69 91 ALA A O 1
ATOM 660 N N . SER A 1 92 ? -0.952 2.826 8.011 1.00 98.62 92 SER A N 1
ATOM 661 C CA . SER A 1 92 ? -1.530 3.319 6.754 1.00 98.62 92 SER A CA 1
ATOM 662 C C . SER A 1 92 ? -0.547 4.217 5.998 1.00 98.62 92 SER A C 1
ATOM 664 O O . SER A 1 92 ? -0.307 4.014 4.809 1.00 98.62 92 SER A O 1
ATOM 666 N N . THR A 1 93 ? 0.104 5.151 6.697 1.00 98.62 93 THR A N 1
ATOM 667 C CA . THR A 1 93 ? 1.148 6.007 6.113 1.00 98.62 93 THR A CA 1
ATOM 668 C C . THR A 1 93 ? 2.332 5.188 5.602 1.00 98.62 93 THR A C 1
ATOM 670 O O . THR A 1 93 ? 2.803 5.416 4.489 1.00 98.62 93 THR A O 1
ATOM 673 N N . ALA A 1 94 ? 2.798 4.198 6.371 1.00 98.69 94 ALA A N 1
ATOM 674 C CA . ALA A 1 94 ? 3.881 3.315 5.943 1.00 98.69 94 ALA A CA 1
ATOM 675 C C . ALA A 1 94 ? 3.507 2.513 4.683 1.00 98.69 94 ALA A C 1
ATOM 677 O O . ALA A 1 94 ? 4.311 2.423 3.757 1.00 98.69 94 ALA A O 1
ATOM 678 N N . SER A 1 95 ? 2.277 1.993 4.616 1.00 98.69 95 SER A N 1
ATOM 679 C CA . SER A 1 95 ? 1.756 1.270 3.449 1.00 98.69 95 SER A CA 1
ATOM 680 C C . SER A 1 95 ? 1.696 2.153 2.199 1.00 98.69 95 SER A C 1
ATOM 682 O O . SER A 1 95 ? 2.092 1.725 1.112 1.00 98.69 95 SER A O 1
ATOM 684 N N . ASN A 1 96 ? 1.251 3.402 2.347 1.00 98.31 96 ASN A N 1
ATOM 685 C CA . ASN A 1 96 ? 1.210 4.362 1.245 1.00 98.31 96 ASN A CA 1
ATOM 686 C C . ASN A 1 96 ? 2.623 4.696 0.755 1.00 98.31 96 ASN A C 1
ATOM 688 O O . ASN A 1 96 ? 2.897 4.597 -0.439 1.00 98.31 96 ASN A O 1
ATOM 692 N N . ASN A 1 97 ? 3.549 4.984 1.673 1.00 98.06 97 ASN A N 1
ATOM 693 C CA . ASN A 1 97 ? 4.945 5.256 1.331 1.00 98.06 97 ASN A CA 1
ATOM 694 C C . ASN A 1 97 ? 5.602 4.070 0.609 1.00 98.06 97 ASN A C 1
ATOM 696 O O . ASN A 1 97 ? 6.305 4.269 -0.382 1.00 98.06 97 ASN A O 1
ATOM 700 N N . ALA A 1 98 ? 5.352 2.840 1.071 1.00 98.56 98 ALA A N 1
ATOM 701 C CA . ALA A 1 98 ? 5.858 1.629 0.431 1.00 98.56 98 ALA A CA 1
ATOM 702 C C . ALA A 1 98 ? 5.295 1.451 -0.988 1.00 98.56 98 ALA A C 1
ATOM 704 O O . ALA A 1 98 ? 6.040 1.121 -1.909 1.00 98.56 98 ALA A O 1
ATOM 705 N N . SER A 1 99 ? 4.005 1.734 -1.182 1.00 98.00 99 SER A N 1
ATOM 706 C CA . SER A 1 99 ? 3.352 1.668 -2.495 1.00 98.00 99 SER A CA 1
ATOM 707 C C . SER A 1 99 ? 3.937 2.698 -3.464 1.00 98.00 99 SER A C 1
ATOM 709 O O . SER A 1 99 ? 4.293 2.361 -4.591 1.00 98.00 99 SER A O 1
ATOM 711 N N . THR A 1 100 ? 4.134 3.939 -3.010 1.00 97.06 100 THR A N 1
ATOM 712 C CA . THR A 1 100 ? 4.781 4.990 -3.807 1.00 97.06 100 THR A CA 1
ATOM 713 C C . THR A 1 100 ? 6.221 4.623 -4.168 1.00 97.06 100 THR A C 1
ATOM 715 O O . THR A 1 100 ? 6.644 4.824 -5.308 1.00 97.06 100 THR A O 1
ATOM 718 N N . ALA A 1 101 ? 6.981 4.054 -3.227 1.00 97.00 101 ALA A N 1
ATOM 719 C CA . ALA A 1 101 ? 8.344 3.595 -3.482 1.00 97.00 101 ALA A CA 1
ATOM 720 C C . ALA A 1 101 ? 8.387 2.462 -4.522 1.00 97.00 101 ALA A C 1
ATOM 722 O O . ALA A 1 101 ? 9.209 2.511 -5.437 1.00 97.00 101 ALA A O 1
ATOM 723 N N . LEU A 1 102 ? 7.477 1.486 -4.429 1.00 97.62 102 LEU A N 1
ATOM 724 C CA . LEU A 1 102 ? 7.375 0.381 -5.385 1.00 97.62 102 LEU A CA 1
ATOM 725 C C . LEU A 1 102 ? 7.042 0.872 -6.800 1.00 97.62 102 LEU A C 1
ATOM 727 O O . LEU A 1 102 ? 7.665 0.427 -7.766 1.00 97.62 102 LEU A O 1
ATOM 731 N N . THR A 1 103 ? 6.117 1.825 -6.929 1.00 94.81 103 THR A N 1
ATOM 732 C CA . THR A 1 103 ? 5.785 2.448 -8.218 1.00 94.81 103 THR A CA 1
ATOM 733 C C . THR A 1 103 ? 7.007 3.132 -8.826 1.00 94.81 103 THR A C 1
ATOM 735 O O . THR A 1 103 ? 7.350 2.864 -9.976 1.00 94.81 103 THR A O 1
ATOM 738 N N . LYS A 1 104 ? 7.724 3.955 -8.047 1.00 90.75 104 LYS A N 1
ATOM 739 C CA . LYS A 1 104 ? 8.942 4.638 -8.519 1.00 90.75 104 LYS A CA 1
ATOM 740 C C . LYS A 1 104 ? 10.043 3.651 -8.918 1.00 90.75 104 LYS A C 1
ATOM 742 O O . LYS A 1 104 ? 10.711 3.871 -9.924 1.00 90.75 104 LYS A O 1
ATOM 747 N N . LEU A 1 105 ? 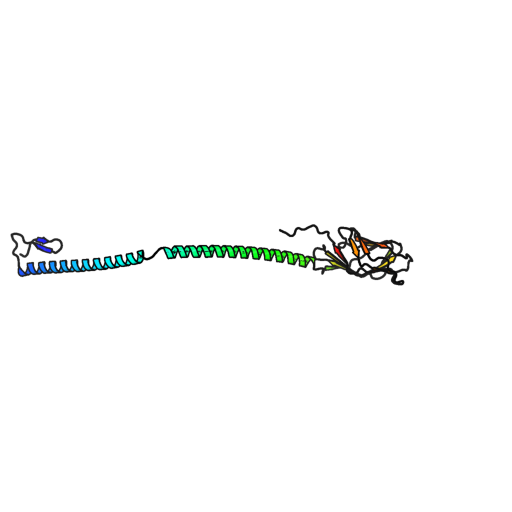10.212 2.558 -8.170 1.00 93.31 105 LEU A N 1
ATOM 748 C CA . LEU A 1 105 ? 11.185 1.512 -8.495 1.00 93.31 105 LEU A CA 1
ATOM 749 C C . LEU A 1 105 ? 10.825 0.780 -9.791 1.00 93.31 105 LEU A C 1
ATOM 751 O O . LEU A 1 105 ? 11.705 0.538 -10.610 1.00 93.31 105 LEU A O 1
ATOM 755 N N . THR A 1 106 ? 9.545 0.469 -9.995 1.00 89.56 106 THR A N 1
ATOM 756 C CA . THR A 1 106 ? 9.065 -0.174 -11.227 1.00 89.56 106 THR A CA 1
ATOM 757 C C . THR A 1 106 ? 9.299 0.737 -12.429 1.00 89.56 106 THR A C 1
ATOM 759 O O . THR A 1 106 ? 9.887 0.308 -13.413 1.00 89.56 106 THR A O 1
ATOM 762 N N . MET A 1 107 ? 8.959 2.025 -12.309 1.00 86.38 107 MET A N 1
ATOM 763 C CA . MET A 1 107 ? 9.225 3.017 -13.356 1.00 86.38 107 MET A CA 1
ATOM 764 C C . MET A 1 107 ? 10.720 3.155 -13.674 1.00 86.38 107 MET A C 1
ATOM 766 O O . MET A 1 107 ? 11.087 3.304 -14.837 1.00 86.38 107 MET A O 1
ATOM 770 N N . LEU A 1 108 ? 11.592 3.110 -12.660 1.00 85.56 108 LEU A N 1
ATOM 771 C CA . LEU A 1 108 ? 13.041 3.116 -12.866 1.00 85.56 108 LEU A CA 1
ATOM 772 C C . LEU A 1 108 ? 13.513 1.838 -13.571 1.00 85.56 108 LEU A C 1
ATOM 774 O O . LEU A 1 108 ? 14.337 1.920 -14.478 1.00 85.56 108 LEU A O 1
ATOM 778 N N . GLY A 1 109 ? 12.982 0.680 -13.171 1.00 86.06 109 GLY A N 1
ATOM 779 C CA . GLY A 1 109 ? 13.245 -0.604 -13.818 1.00 86.06 109 GLY A CA 1
ATOM 780 C C . GLY A 1 109 ? 12.888 -0.564 -15.301 1.00 86.06 109 GLY A C 1
ATOM 781 O O . GLY A 1 109 ? 13.755 -0.798 -16.137 1.00 86.06 109 GLY A O 1
ATOM 782 N N . ASP A 1 110 ? 11.667 -0.142 -15.627 1.00 83.75 110 ASP A N 1
ATOM 783 C CA . ASP A 1 110 ? 11.193 0.012 -17.007 1.00 83.75 110 ASP A CA 1
ATOM 784 C C . ASP A 1 110 ? 12.021 1.026 -17.806 1.00 83.75 110 ASP A C 1
ATOM 786 O O . ASP A 1 110 ? 12.129 0.923 -19.028 1.00 83.75 110 ASP A O 1
ATOM 790 N N . TYR A 1 111 ? 12.588 2.036 -17.138 1.00 79.06 111 TYR A N 1
ATOM 791 C CA . TYR A 1 111 ? 13.430 3.038 -17.780 1.00 79.06 111 TYR A CA 1
ATOM 792 C C . TYR A 1 111 ? 14.830 2.501 -18.116 1.00 79.06 111 TYR A C 1
ATOM 794 O O . TYR A 1 111 ? 15.358 2.842 -19.178 1.00 79.06 111 TYR A O 1
ATOM 802 N N . LEU A 1 112 ? 15.415 1.688 -17.229 1.00 82.69 112 LEU A N 1
ATOM 803 C CA . LEU A 1 112 ? 16.763 1.119 -17.356 1.00 82.69 112 LEU A CA 1
ATOM 804 C C . LEU A 1 112 ? 16.807 -0.205 -18.128 1.00 82.69 112 LEU A C 1
ATOM 806 O O . LEU A 1 112 ? 17.884 -0.603 -18.573 1.00 82.69 112 LEU A O 1
ATOM 810 N N . ASP A 1 113 ? 15.679 -0.894 -18.281 1.00 85.75 113 ASP A N 1
ATOM 811 C CA . ASP A 1 113 ? 15.600 -2.113 -19.080 1.00 85.75 113 ASP A CA 1
ATOM 812 C C . ASP A 1 113 ? 15.647 -1.780 -20.578 1.00 85.75 113 ASP A C 1
ATOM 814 O O . ASP A 1 113 ? 14.660 -1.352 -21.170 1.00 85.75 113 ASP A O 1
ATOM 818 N N . ILE A 1 114 ? 16.816 -1.962 -21.197 1.00 83.38 114 ILE A N 1
ATOM 819 C CA . ILE A 1 114 ? 17.080 -1.696 -22.620 1.00 83.38 114 ILE A CA 1
ATOM 820 C C . ILE A 1 114 ? 17.167 -3.034 -23.372 1.00 83.38 114 ILE A C 1
ATOM 822 O O . ILE A 1 114 ? 18.202 -3.378 -23.947 1.00 83.38 114 ILE A O 1
ATOM 826 N N . SER A 1 115 ? 16.089 -3.816 -23.317 1.00 81.94 115 SER A N 1
ATOM 827 C CA . SER A 1 115 ? 16.010 -5.173 -23.881 1.00 81.94 115 SER A CA 1
ATOM 828 C C . SER A 1 115 ? 15.311 -5.259 -25.245 1.00 81.94 115 SER A C 1
ATOM 830 O O . SER A 1 115 ? 15.414 -6.283 -25.920 1.00 81.94 115 SER A O 1
ATOM 832 N N . SER A 1 116 ? 14.628 -4.199 -25.699 1.00 82.25 116 SER A N 1
ATOM 833 C CA . SER A 1 116 ? 13.946 -4.188 -27.002 1.00 82.25 116 SER A CA 1
ATOM 834 C C . SER A 1 116 ? 14.927 -3.881 -28.136 1.00 82.25 116 SER A C 1
ATOM 836 O O . SER A 1 116 ? 15.112 -2.715 -28.494 1.00 82.25 116 SER A O 1
ATOM 838 N N . GLU A 1 117 ? 15.539 -4.915 -28.712 1.00 86.38 117 GLU A N 1
ATOM 839 C CA . GLU A 1 117 ? 16.515 -4.794 -29.803 1.00 86.38 117 GLU A CA 1
ATOM 840 C C . GLU A 1 117 ? 15.875 -4.797 -31.202 1.00 86.38 117 GLU A C 1
ATOM 842 O O . GLU A 1 117 ? 14.955 -5.560 -31.492 1.00 86.38 117 GLU A O 1
ATOM 847 N N . THR A 1 118 ? 16.400 -3.965 -32.105 1.00 85.38 118 THR A N 1
ATOM 848 C CA . THR A 1 118 ? 16.044 -3.944 -33.530 1.00 85.38 118 THR A CA 1
ATOM 849 C C . THR A 1 118 ? 17.281 -3.695 -34.399 1.00 85.38 118 THR A C 1
ATOM 851 O O . THR A 1 118 ? 18.262 -3.106 -33.946 1.00 85.38 118 THR A O 1
ATOM 854 N N . THR A 1 119 ? 17.242 -4.131 -35.660 1.00 85.50 119 THR A N 1
ATOM 855 C CA . THR A 1 119 ? 18.321 -3.927 -36.644 1.00 85.50 119 THR A CA 1
ATOM 856 C C . THR A 1 119 ? 17.859 -2.979 -37.757 1.00 85.50 119 THR A C 1
ATOM 858 O O . THR A 1 119 ? 17.285 -3.433 -38.754 1.00 85.50 119 THR A O 1
ATOM 861 N N . PRO A 1 120 ? 18.022 -1.657 -37.588 1.00 81.56 120 PRO A N 1
ATOM 862 C CA . PRO A 1 120 ? 17.506 -0.664 -38.518 1.00 81.56 120 PRO A CA 1
ATOM 863 C C . PRO A 1 120 ? 18.258 -0.658 -39.850 1.00 81.56 120 PRO A C 1
ATOM 865 O O . PRO A 1 120 ? 19.471 -0.857 -39.909 1.00 81.56 120 PRO A O 1
ATOM 868 N N . THR A 1 121 ? 17.551 -0.314 -40.926 1.00 83.12 121 THR A N 1
ATOM 869 C CA . THR A 1 121 ? 18.187 0.018 -42.205 1.00 83.12 121 THR A CA 1
ATOM 870 C C . THR A 1 121 ? 18.729 1.446 -42.159 1.00 83.12 121 THR A C 1
ATOM 872 O O . THR A 1 121 ? 17.970 2.397 -41.973 1.00 83.12 121 THR A O 1
ATOM 875 N N . ILE A 1 122 ? 20.038 1.604 -42.354 1.00 86.31 122 ILE A N 1
ATOM 876 C CA . ILE A 1 122 ? 20.688 2.912 -42.506 1.00 86.31 122 ILE A CA 1
ATOM 877 C C . ILE A 1 122 ? 20.644 3.328 -43.972 1.00 86.31 122 ILE A C 1
ATOM 879 O O . ILE A 1 122 ? 20.923 2.524 -44.856 1.00 86.31 122 ILE A O 1
ATOM 883 N N . SER A 1 123 ? 20.306 4.590 -44.228 1.00 88.44 123 SER A N 1
ATOM 884 C CA . SER A 1 123 ? 20.411 5.185 -45.567 1.00 88.44 123 SER A CA 1
ATOM 885 C C . SER A 1 123 ? 21.638 6.090 -45.653 1.00 88.44 123 SER A C 1
ATOM 887 O O . SER A 1 123 ? 22.024 6.696 -44.654 1.00 88.44 123 SER A O 1
ATOM 889 N N . ILE A 1 124 ? 22.239 6.191 -46.839 1.00 90.00 124 ILE A N 1
ATOM 890 C CA . ILE A 1 124 ? 23.450 6.980 -47.096 1.00 90.00 124 ILE A CA 1
ATOM 891 C C . ILE A 1 124 ? 23.247 7.929 -48.282 1.00 90.00 124 ILE A C 1
ATOM 893 O O . ILE A 1 124 ? 22.615 7.568 -49.272 1.00 90.00 124 ILE A O 1
ATOM 897 N N . SER A 1 125 ? 23.805 9.136 -48.176 1.00 91.88 125 SER A N 1
ATOM 898 C CA . SER A 1 125 ? 23.962 10.107 -49.264 1.00 91.88 125 SER A CA 1
ATOM 899 C C . SER A 1 125 ? 25.422 10.567 -49.347 1.00 91.88 125 SER A C 1
ATOM 901 O O . SER A 1 125 ? 26.123 10.588 -48.336 1.00 91.88 125 SER A O 1
ATOM 903 N N . GLY A 1 126 ? 25.899 10.909 -50.549 1.00 88.19 126 GLY A N 1
ATOM 904 C CA . GLY A 1 126 ? 27.319 11.204 -50.802 1.00 88.19 126 GLY A CA 1
ATOM 905 C C . GLY A 1 126 ? 28.212 9.958 -50.905 1.00 88.19 126 GLY A C 1
ATOM 906 O O . GLY A 1 126 ? 29.433 10.081 -50.962 1.00 88.19 126 GLY A O 1
ATOM 907 N N . GLY A 1 127 ? 27.617 8.763 -50.955 1.00 88.56 127 GLY A N 1
ATOM 908 C CA . GLY A 1 127 ? 28.309 7.476 -50.991 1.00 88.56 127 GLY A CA 1
ATOM 909 C C . GLY A 1 127 ? 27.357 6.307 -51.259 1.00 88.56 127 GLY A C 1
ATOM 910 O O . GLY A 1 127 ? 26.170 6.519 -51.502 1.00 88.56 127 GLY A O 1
ATOM 911 N N . THR A 1 128 ? 27.871 5.077 -51.209 1.00 90.25 128 THR A N 1
ATOM 912 C CA . THR A 1 128 ? 27.081 3.837 -51.355 1.00 90.25 128 THR A CA 1
ATOM 913 C C . THR A 1 128 ? 27.419 2.867 -50.227 1.00 90.25 128 THR A C 1
ATOM 915 O O . THR A 1 128 ? 28.579 2.762 -49.842 1.00 90.25 128 THR A O 1
ATOM 918 N N . LEU A 1 129 ? 26.430 2.146 -49.687 1.00 90.19 129 LEU A N 1
ATOM 919 C CA . LEU A 1 129 ? 26.696 1.094 -48.699 1.00 90.19 129 LEU A CA 1
ATOM 920 C C . LEU A 1 129 ? 27.547 -0.017 -49.324 1.00 90.19 129 LEU A C 1
ATOM 922 O O . LEU A 1 129 ? 27.283 -0.456 -50.442 1.00 90.19 129 LEU A O 1
ATOM 926 N N . TYR A 1 130 ? 28.546 -0.488 -48.585 1.00 87.94 130 TYR A N 1
ATOM 927 C CA . TYR A 1 130 ? 29.481 -1.508 -49.044 1.00 87.94 130 TYR A CA 1
ATOM 928 C C . TYR A 1 130 ? 29.348 -2.785 -48.212 1.00 87.94 130 TYR A C 1
ATOM 930 O O . TYR A 1 130 ? 29.595 -2.791 -47.006 1.00 87.94 130 TYR A O 1
ATOM 938 N N . GLY A 1 131 ? 28.996 -3.890 -48.869 1.00 85.94 131 GLY A N 1
ATOM 939 C CA . GLY A 1 131 ? 28.801 -5.181 -48.212 1.00 85.94 131 GLY A CA 1
ATOM 940 C C . GLY A 1 131 ? 27.689 -5.158 -47.156 1.00 85.94 131 GLY A C 1
ATOM 941 O O . GLY A 1 131 ? 26.721 -4.405 -47.248 1.00 85.94 131 GLY A O 1
ATOM 942 N N . THR A 1 132 ? 27.814 -6.013 -46.143 1.00 80.81 132 THR A N 1
ATOM 943 C CA . THR A 1 132 ? 26.888 -6.050 -45.003 1.00 80.81 132 THR A CA 1
ATOM 944 C C . THR A 1 132 ? 27.224 -4.928 -44.033 1.00 80.81 132 THR A C 1
ATOM 946 O O . THR A 1 132 ? 28.389 -4.798 -43.693 1.00 80.81 132 THR A O 1
ATOM 949 N N . SER A 1 133 ? 26.240 -4.178 -43.540 1.00 82.81 133 SER A N 1
ATOM 950 C CA . SER A 1 133 ? 26.379 -3.334 -42.342 1.00 82.81 133 SER A CA 1
ATOM 951 C C . SER A 1 133 ? 25.618 -3.986 -41.188 1.00 82.81 133 SER A C 1
ATOM 953 O O . SER A 1 133 ? 24.608 -4.647 -41.424 1.00 82.81 133 SER A O 1
ATOM 955 N N . SER A 1 134 ? 26.089 -3.818 -39.954 1.00 86.31 134 SER A N 1
ATOM 956 C CA . SER A 1 134 ? 25.468 -4.403 -38.763 1.00 86.31 134 SER A CA 1
ATOM 957 C C . SER A 1 134 ? 25.223 -3.296 -37.759 1.00 86.31 134 SER A C 1
ATOM 959 O O . SER A 1 134 ? 26.088 -3.020 -36.935 1.00 86.31 134 SER A O 1
ATOM 961 N N . VAL A 1 135 ? 24.063 -2.654 -37.839 1.00 85.81 135 VAL A N 1
ATOM 962 C CA . VAL A 1 135 ? 23.629 -1.679 -36.837 1.00 85.81 135 VAL A CA 1
ATOM 963 C C . VAL A 1 135 ? 22.525 -2.312 -36.017 1.00 85.81 135 VAL A C 1
ATOM 965 O O . VAL A 1 135 ? 21.524 -2.770 -36.566 1.00 85.81 135 VAL A O 1
ATOM 968 N N . THR A 1 136 ? 22.722 -2.310 -34.708 1.00 87.25 136 THR A N 1
ATOM 969 C CA . THR A 1 136 ? 21.724 -2.720 -33.733 1.00 87.25 136 THR A CA 1
ATOM 970 C C . THR A 1 136 ? 21.418 -1.530 -32.855 1.00 87.25 136 THR A C 1
ATOM 972 O O . THR A 1 136 ? 22.296 -0.763 -32.456 1.00 87.25 136 THR A O 1
ATOM 975 N N . CYS A 1 137 ? 20.152 -1.379 -32.532 1.00 82.62 137 CYS A N 1
ATOM 976 C CA . CYS A 1 137 ? 19.712 -0.438 -31.531 1.00 82.62 137 CYS A CA 1
ATOM 977 C C . CYS A 1 137 ? 18.799 -1.146 -30.551 1.00 82.62 137 CYS A C 1
ATOM 979 O O . CYS A 1 137 ? 18.081 -2.079 -30.901 1.00 82.62 137 CYS A O 1
ATOM 981 N N . ALA A 1 138 ? 18.855 -0.696 -29.310 1.00 86.25 138 ALA A N 1
ATOM 982 C CA . ALA A 1 138 ? 18.033 -1.216 -28.241 1.00 86.25 138 ALA A CA 1
ATOM 983 C C . ALA A 1 138 ? 17.402 -0.039 -27.511 1.00 86.25 138 ALA A C 1
ATOM 985 O O . ALA A 1 138 ? 18.063 0.981 -27.319 1.00 86.25 138 ALA A O 1
ATOM 986 N N . SER A 1 139 ? 16.142 -0.151 -27.116 1.00 83.56 139 SER A N 1
ATOM 987 C CA . SER A 1 139 ? 15.458 0.894 -26.355 1.00 83.56 139 SER A CA 1
ATOM 988 C C . SER A 1 139 ? 14.742 0.323 -25.149 1.00 83.56 139 SER A C 1
ATOM 990 O O . SER A 1 139 ? 14.434 -0.867 -25.096 1.00 83.56 139 SER A O 1
ATOM 992 N N . ASN A 1 140 ? 14.438 1.202 -24.202 1.00 84.06 140 ASN A N 1
ATOM 993 C CA . ASN A 1 140 ? 13.498 0.875 -23.150 1.00 84.06 140 ASN A CA 1
ATOM 994 C C . ASN A 1 140 ? 12.060 0.781 -23.673 1.00 84.06 140 ASN A C 1
ATOM 996 O O . ASN A 1 140 ? 11.762 1.230 -24.785 1.00 84.06 140 ASN A O 1
ATOM 1000 N N . ASN A 1 141 ? 11.156 0.221 -22.866 1.00 81.44 141 ASN A N 1
ATOM 1001 C CA . ASN A 1 141 ? 9.765 -0.029 -23.264 1.00 81.44 141 ASN A CA 1
ATOM 1002 C C . ASN A 1 141 ? 9.027 1.250 -23.726 1.00 81.44 141 ASN A C 1
ATOM 1004 O O . ASN A 1 141 ? 8.184 1.220 -24.617 1.00 81.44 141 ASN A O 1
ATOM 1008 N N . SER A 1 142 ? 9.379 2.413 -23.164 1.00 76.12 142 SER A N 1
ATOM 1009 C CA . SER A 1 142 ? 8.789 3.709 -23.546 1.00 76.12 142 SER A CA 1
ATOM 1010 C C . SER A 1 142 ? 9.369 4.323 -24.837 1.00 76.12 142 SER A C 1
ATOM 1012 O O . SER A 1 142 ? 8.829 5.308 -25.369 1.00 76.12 142 SER A O 1
ATOM 1014 N N . GLY A 1 143 ? 10.494 3.785 -25.323 1.00 76.00 143 GLY A N 1
ATOM 1015 C CA . GLY A 1 143 ? 11.282 4.337 -26.424 1.00 76.00 143 GLY A CA 1
ATOM 1016 C C . GLY A 1 143 ? 11.878 5.714 -26.120 1.00 76.00 143 GLY A C 1
ATOM 1017 O O . GLY A 1 143 ? 12.049 6.507 -27.040 1.00 76.00 143 GLY A O 1
ATOM 1018 N N . SER A 1 144 ? 12.109 6.049 -24.846 1.00 74.56 144 SER A N 1
ATOM 1019 C CA . SER A 1 144 ? 12.632 7.365 -24.429 1.00 74.56 144 SER A CA 1
ATOM 1020 C C . SER A 1 144 ? 14.152 7.368 -24.282 1.00 74.56 144 SER A C 1
ATOM 1022 O O . SER A 1 144 ? 14.796 8.382 -24.548 1.00 74.56 144 SER A O 1
ATOM 1024 N N . PHE A 1 145 ? 14.716 6.220 -23.911 1.00 76.69 145 PHE A N 1
ATOM 1025 C CA . PHE A 1 145 ? 16.148 5.981 -23.792 1.00 76.69 145 PHE A CA 1
ATOM 1026 C C . PHE A 1 145 ? 16.511 4.738 -24.599 1.00 76.69 145 PHE A C 1
ATOM 1028 O O . PHE A 1 145 ? 15.739 3.775 -24.647 1.00 76.69 145 PHE A O 1
ATOM 1035 N N . GLY A 1 146 ? 17.667 4.755 -25.245 1.00 79.81 146 GLY A N 1
ATOM 1036 C CA . GLY A 1 146 ? 18.166 3.603 -25.975 1.00 79.81 146 GLY A CA 1
ATOM 1037 C C . GLY A 1 146 ? 19.640 3.733 -26.298 1.00 79.81 146 GLY A C 1
ATOM 1038 O O . GLY A 1 146 ? 20.241 4.764 -26.043 1.00 79.81 146 GLY A O 1
ATOM 1039 N N . LYS A 1 147 ? 20.216 2.690 -26.876 1.00 81.44 147 LYS A N 1
ATOM 1040 C CA . LYS A 1 147 ? 21.596 2.655 -27.356 1.00 81.44 147 LYS A CA 1
ATOM 1041 C C . LYS A 1 147 ? 21.616 2.284 -28.828 1.00 81.44 147 LYS A C 1
ATOM 1043 O O . LYS A 1 147 ? 20.768 1.513 -29.280 1.00 81.44 147 LYS A O 1
ATOM 1048 N N . ILE A 1 148 ? 22.599 2.785 -29.561 1.00 80.75 148 ILE A N 1
ATOM 1049 C CA . ILE A 1 148 ? 22.913 2.340 -30.920 1.00 80.75 148 ILE A CA 1
ATOM 1050 C C . ILE A 1 148 ? 24.362 1.864 -30.968 1.00 80.75 148 ILE A C 1
ATOM 1052 O O . ILE A 1 148 ? 25.240 2.451 -30.338 1.00 80.75 148 ILE A O 1
ATOM 1056 N N . PHE A 1 149 ? 24.605 0.747 -31.646 1.00 86.12 149 PHE A N 1
ATOM 1057 C CA . PHE A 1 149 ? 25.929 0.148 -31.743 1.00 86.12 149 PHE A CA 1
ATOM 1058 C C . PHE A 1 149 ? 26.080 -0.702 -32.998 1.00 86.12 149 PHE A C 1
ATOM 1060 O O . PHE A 1 149 ? 25.108 -1.077 -33.656 1.00 86.12 149 PHE A O 1
ATOM 1067 N N . GLY A 1 150 ? 27.329 -1.025 -33.310 1.00 89.06 150 GLY A N 1
ATOM 1068 C CA . GLY A 1 150 ? 27.705 -1.837 -34.450 1.00 89.06 150 GLY A CA 1
ATOM 1069 C C . GLY A 1 150 ? 28.507 -1.026 -35.452 1.00 89.06 150 GLY A C 1
ATOM 1070 O O . GLY A 1 150 ? 29.364 -0.237 -35.066 1.00 89.06 150 GLY A O 1
ATOM 1071 N N . TRP A 1 151 ? 28.292 -1.251 -36.742 1.00 88.81 151 TRP A N 1
ATOM 1072 C CA . TRP A 1 151 ? 29.143 -0.663 -37.766 1.00 88.81 151 TRP A CA 1
ATOM 1073 C C . TRP A 1 151 ? 28.451 -0.531 -39.121 1.00 88.81 151 TRP A C 1
ATOM 1075 O O . TRP A 1 151 ? 27.626 -1.361 -39.514 1.00 88.81 151 TRP A O 1
ATOM 1085 N N . VAL A 1 152 ? 28.834 0.515 -39.852 1.00 90.00 152 VAL A N 1
ATOM 1086 C CA . VAL A 1 152 ? 28.374 0.809 -41.214 1.00 90.00 152 VAL A CA 1
ATOM 1087 C C . VAL A 1 152 ? 29.581 0.857 -42.136 1.00 90.00 152 VAL A C 1
ATOM 1089 O O . VAL A 1 152 ? 30.577 1.505 -41.819 1.00 90.00 152 VAL A O 1
ATOM 1092 N N . ARG A 1 153 ? 29.498 0.182 -43.283 1.00 90.44 153 ARG A N 1
ATOM 1093 C CA . ARG A 1 153 ? 30.523 0.242 -44.332 1.00 90.44 153 ARG A CA 1
ATOM 1094 C C . ARG A 1 153 ? 29.989 0.947 -45.560 1.00 90.44 153 ARG A C 1
ATOM 1096 O O . ARG A 1 153 ? 28.860 0.690 -45.978 1.00 90.44 153 ARG A O 1
ATOM 1103 N N . PHE A 1 154 ? 30.807 1.809 -46.146 1.00 89.75 154 PHE A N 1
ATOM 1104 C CA . PHE A 1 154 ? 30.421 2.582 -47.315 1.00 89.75 154 PHE A CA 1
ATOM 1105 C C . PHE A 1 154 ? 31.617 2.987 -48.173 1.00 89.75 154 PHE A C 1
ATOM 1107 O O . PHE A 1 154 ? 32.734 3.106 -47.681 1.00 89.75 154 PHE A O 1
ATOM 1114 N N . THR A 1 155 ? 31.367 3.231 -49.454 1.00 89.25 155 THR A N 1
ATOM 1115 C CA . THR A 1 155 ? 32.261 3.999 -50.326 1.00 89.25 155 THR A CA 1
ATOM 1116 C C . THR A 1 155 ? 31.808 5.454 -50.351 1.00 89.25 155 THR A C 1
ATOM 1118 O O . THR A 1 155 ? 30.614 5.739 -50.215 1.00 89.25 155 THR A O 1
ATOM 1121 N N . ALA A 1 156 ? 32.748 6.385 -50.502 1.00 87.94 156 ALA A N 1
ATOM 1122 C CA . ALA A 1 156 ? 32.466 7.815 -50.526 1.00 87.94 156 ALA A CA 1
ATOM 1123 C C . ALA A 1 156 ? 32.685 8.394 -51.926 1.00 87.94 156 ALA A C 1
ATOM 1125 O O . ALA A 1 156 ? 33.771 8.286 -52.483 1.00 87.94 156 ALA A O 1
ATOM 1126 N N . ASN A 1 157 ? 31.666 9.069 -52.456 1.00 85.88 157 ASN A N 1
ATOM 1127 C CA . ASN A 1 157 ? 31.727 9.794 -53.733 1.00 85.88 157 ASN A CA 1
ATOM 1128 C C . ASN A 1 157 ? 31.825 11.319 -53.514 1.00 85.88 157 ASN A C 1
ATOM 1130 O O . ASN A 1 157 ? 31.775 12.100 -54.460 1.00 85.88 157 ASN A O 1
ATOM 1134 N N . SER A 1 158 ? 31.892 11.742 -52.251 1.00 86.00 158 SER A N 1
ATOM 1135 C CA . SER A 1 158 ? 31.913 13.121 -51.768 1.00 86.00 158 SER A CA 1
ATOM 1136 C C . SER A 1 158 ? 32.781 13.178 -50.512 1.00 86.00 158 SER A C 1
ATOM 1138 O O . SER A 1 158 ? 32.811 12.217 -49.744 1.00 86.00 158 SER A O 1
ATOM 1140 N N . SER A 1 159 ? 33.464 14.303 -50.272 1.00 85.00 159 SER A N 1
ATOM 1141 C CA . SER A 1 159 ? 34.236 14.527 -49.036 1.00 85.00 159 SER A CA 1
ATOM 1142 C C . SER A 1 159 ? 33.345 14.580 -47.794 1.00 85.00 159 SER A C 1
ATOM 1144 O O . SER A 1 159 ? 33.818 14.445 -46.671 1.00 85.00 159 SER A O 1
ATOM 1146 N N . THR A 1 160 ? 32.043 14.771 -48.003 1.00 88.06 160 THR A N 1
ATOM 1147 C CA . THR A 1 160 ? 31.012 14.762 -46.975 1.00 88.06 160 THR A CA 1
ATOM 1148 C C . THR A 1 160 ? 29.995 13.669 -47.281 1.00 88.06 160 THR A C 1
ATOM 1150 O O . THR A 1 160 ? 29.359 13.685 -48.339 1.00 88.06 160 THR A O 1
ATOM 1153 N N . VAL A 1 161 ? 29.830 12.747 -46.337 1.00 89.81 161 VAL A N 1
ATOM 1154 C CA . VAL A 1 161 ? 28.864 11.647 -46.382 1.00 89.81 161 VAL A CA 1
ATOM 1155 C C . VAL A 1 161 ? 27.819 11.874 -45.298 1.00 89.81 161 VAL A C 1
ATOM 1157 O O . VAL A 1 161 ? 28.155 12.232 -44.172 1.00 89.81 161 VAL A O 1
ATOM 1160 N N . THR A 1 162 ? 26.548 11.650 -45.615 1.00 91.56 162 THR A N 1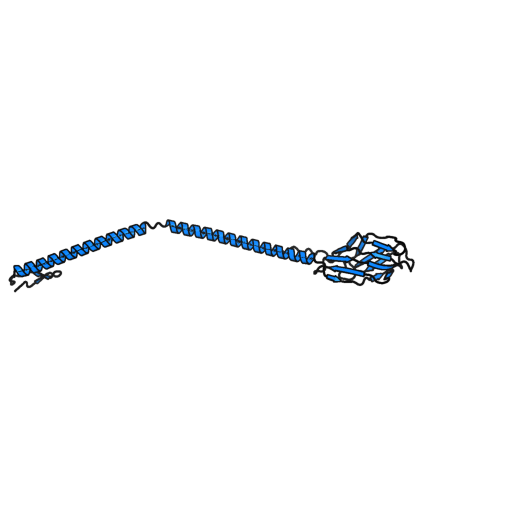
ATOM 1161 C CA . THR A 1 162 ? 25.457 11.767 -44.640 1.00 91.56 162 THR A CA 1
ATOM 1162 C C . THR A 1 162 ? 24.793 10.416 -44.450 1.00 91.56 162 THR A C 1
ATOM 1164 O O . THR A 1 162 ? 24.262 9.836 -45.399 1.00 91.56 162 THR A O 1
ATOM 1167 N N . LEU A 1 163 ? 24.789 9.931 -43.212 1.00 90.00 163 LEU A N 1
ATOM 1168 C CA . LEU A 1 163 ? 24.015 8.770 -42.793 1.00 90.00 163 LEU A CA 1
ATOM 1169 C C . LEU A 1 163 ? 22.681 9.226 -42.216 1.00 90.00 163 LEU A C 1
ATOM 1171 O O . LEU A 1 163 ? 22.614 10.242 -41.532 1.00 90.00 163 LEU A O 1
ATOM 1175 N N . THR A 1 164 ? 21.615 8.478 -42.482 1.00 90.19 164 THR A N 1
ATOM 1176 C CA . THR A 1 164 ? 20.286 8.743 -41.921 1.00 90.19 164 THR A CA 1
ATOM 1177 C C . THR A 1 164 ? 19.825 7.559 -41.085 1.00 90.19 164 THR A C 1
ATOM 1179 O O . THR A 1 164 ? 19.623 6.459 -41.607 1.00 90.19 164 THR A O 1
ATOM 1182 N N . PHE A 1 165 ? 19.624 7.805 -39.792 1.00 83.56 165 PHE A N 1
ATOM 1183 C CA . PHE A 1 165 ? 19.050 6.863 -38.841 1.00 83.56 165 PHE A CA 1
ATOM 1184 C C . PHE A 1 165 ? 17.510 6.860 -38.948 1.00 83.56 165 PHE A C 1
ATOM 1186 O O . PHE A 1 165 ? 16.876 7.926 -39.038 1.00 83.56 165 PHE A O 1
ATOM 1193 N N . PRO A 1 166 ? 16.864 5.679 -38.967 1.00 77.69 166 PRO A N 1
ATOM 1194 C CA . PRO A 1 166 ? 15.413 5.598 -39.069 1.00 77.69 166 PRO A CA 1
ATOM 1195 C C . PRO A 1 166 ? 14.730 5.920 -37.737 1.00 77.69 166 PRO A C 1
ATOM 1197 O O . PRO A 1 166 ? 15.320 5.838 -36.661 1.00 77.69 166 PRO A O 1
ATOM 1200 N N . THR A 1 167 ? 13.443 6.253 -37.805 1.00 74.56 167 THR A N 1
ATOM 1201 C CA . THR A 1 167 ? 12.578 6.302 -36.621 1.00 74.56 167 THR A CA 1
ATOM 1202 C C . THR A 1 167 ? 12.466 4.905 -35.989 1.00 74.56 167 THR A C 1
ATOM 1204 O O . THR A 1 167 ? 12.355 3.935 -36.738 1.00 74.56 167 THR A O 1
ATOM 1207 N N . PRO A 1 168 ? 12.434 4.774 -34.650 1.00 69.12 168 PRO A N 1
ATOM 1208 C CA . PRO A 1 168 ? 12.340 5.848 -33.660 1.00 69.12 168 PRO A CA 1
ATOM 1209 C C . PRO A 1 168 ? 13.675 6.479 -33.228 1.00 69.12 168 PRO A C 1
ATOM 1211 O O . PRO A 1 168 ? 13.642 7.375 -32.404 1.00 69.12 168 PRO A O 1
ATOM 1214 N N . PHE A 1 169 ? 14.833 6.103 -33.773 1.00 73.25 169 PHE A N 1
ATOM 1215 C CA . PHE A 1 169 ? 16.167 6.495 -33.265 1.00 73.25 169 PHE A CA 1
ATOM 1216 C C . PHE A 1 169 ? 16.608 7.919 -33.625 1.00 73.25 169 PHE A C 1
ATOM 1218 O O . PHE A 1 169 ? 17.796 8.218 -33.719 1.00 73.25 169 PHE A O 1
ATOM 1225 N N . ARG A 1 170 ? 15.644 8.810 -33.840 1.00 80.69 170 ARG A N 1
ATOM 1226 C CA . ARG A 1 170 ? 15.886 10.219 -34.124 1.00 80.69 170 ARG A CA 1
ATOM 1227 C C . ARG A 1 170 ? 15.729 10.993 -32.821 1.00 80.69 170 ARG A C 1
ATOM 1229 O O . ARG A 1 170 ? 14.645 10.937 -32.240 1.00 80.69 170 ARG A O 1
ATOM 1236 N N . PRO A 1 171 ? 16.771 11.680 -32.332 1.00 78.31 171 PRO A N 1
ATOM 1237 C CA . PRO A 1 171 ? 16.655 12.425 -31.091 1.00 78.31 171 PRO A CA 1
ATOM 1238 C C . PRO A 1 171 ? 15.735 13.635 -31.283 1.00 78.31 171 PRO A C 1
ATOM 1240 O O . PRO A 1 171 ? 15.650 14.218 -32.358 1.00 78.31 171 PRO A O 1
ATOM 1243 N N . THR A 1 172 ? 15.068 14.081 -30.224 1.00 78.88 172 THR A N 1
ATOM 1244 C CA . THR A 1 172 ? 14.205 15.281 -30.284 1.00 78.88 172 THR A CA 1
ATOM 1245 C C . THR A 1 172 ? 14.979 16.600 -30.334 1.00 78.88 172 THR A C 1
ATOM 1247 O O . THR A 1 172 ? 14.391 17.649 -30.577 1.00 78.88 172 THR A O 1
ATOM 1250 N N . ALA A 1 173 ? 16.283 16.564 -30.067 1.00 82.94 173 ALA A N 1
ATOM 1251 C CA . ALA A 1 173 ? 17.221 17.673 -30.223 1.00 82.94 173 ALA A CA 1
ATOM 1252 C C . ALA A 1 173 ? 18.538 17.111 -30.765 1.00 82.94 173 ALA A C 1
ATOM 1254 O O . ALA A 1 173 ? 18.856 15.968 -30.456 1.00 82.94 173 ALA A O 1
ATOM 1255 N N . THR A 1 174 ? 19.315 17.884 -31.526 1.00 86.12 174 THR A N 1
ATOM 1256 C CA . THR A 1 174 ? 20.624 17.419 -32.012 1.00 86.12 174 THR A CA 1
ATOM 1257 C C . THR A 1 174 ? 21.492 16.936 -30.848 1.00 86.12 174 THR A C 1
ATOM 1259 O O . THR A 1 174 ? 21.627 17.633 -29.838 1.00 86.12 174 THR A O 1
ATOM 1262 N N . LYS A 1 175 ? 22.062 15.735 -30.975 1.00 83.00 175 LYS A N 1
ATOM 1263 C CA . LYS A 1 175 ? 22.926 15.124 -29.958 1.00 83.00 175 LYS A CA 1
ATOM 1264 C C . LYS A 1 175 ? 24.286 14.792 -30.542 1.00 83.00 175 LYS A C 1
ATOM 1266 O O . LYS A 1 175 ? 24.359 14.163 -31.592 1.00 83.00 175 LYS A O 1
ATOM 1271 N N . THR A 1 176 ? 25.337 15.204 -29.841 1.00 85.00 176 THR A N 1
ATOM 1272 C CA . THR A 1 176 ? 26.729 14.887 -30.170 1.00 85.00 176 THR A CA 1
ATOM 1273 C C . THR A 1 176 ? 27.212 13.747 -29.286 1.00 85.00 176 THR A C 1
ATOM 1275 O O . THR A 1 176 ? 27.052 13.803 -28.067 1.00 85.00 176 THR A O 1
ATOM 1278 N N . PHE A 1 177 ? 27.807 12.737 -29.907 1.00 77.12 177 PHE A N 1
ATOM 1279 C CA . PHE A 1 177 ? 28.367 11.560 -29.251 1.00 77.12 177 PHE A CA 1
ATOM 1280 C C . PHE A 1 177 ? 29.880 11.595 -29.343 1.00 77.12 177 PHE A C 1
ATOM 1282 O O . PHE A 1 177 ? 30.420 12.000 -30.371 1.00 77.12 177 PHE A O 1
ATOM 1289 N N . ASP A 1 178 ? 30.536 11.142 -28.282 1.00 76.12 178 ASP A N 1
ATOM 1290 C CA . ASP A 1 178 ? 31.976 10.910 -28.238 1.00 76.12 178 ASP A CA 1
ATOM 1291 C C . ASP A 1 178 ? 32.254 9.403 -28.321 1.00 76.12 178 ASP A C 1
ATOM 1293 O O . ASP A 1 178 ? 31.412 8.591 -27.933 1.00 76.12 178 ASP A O 1
ATOM 1297 N N . GLY A 1 179 ? 33.412 9.017 -28.854 1.00 69.56 179 GLY A N 1
ATOM 1298 C CA . GLY A 1 179 ? 33.787 7.608 -29.017 1.00 69.56 179 GLY A CA 1
ATOM 1299 C C . GLY A 1 179 ? 33.247 6.932 -30.281 1.00 69.56 179 GLY A C 1
ATOM 1300 O O . GLY A 1 179 ? 33.091 5.714 -30.308 1.00 69.56 179 GLY A O 1
ATOM 1301 N N . VAL A 1 180 ? 32.982 7.697 -31.337 1.00 77.94 180 VAL A N 1
ATOM 1302 C CA . VAL A 1 180 ? 32.683 7.161 -32.673 1.00 77.94 180 VAL A CA 1
ATOM 1303 C C . VAL A 1 180 ? 33.965 7.154 -33.494 1.00 77.94 180 VAL A C 1
ATOM 1305 O O . VAL A 1 180 ? 34.748 8.087 -33.381 1.00 77.94 180 VAL A O 1
ATOM 1308 N N . VAL A 1 181 ? 34.212 6.112 -34.291 1.00 84.19 181 VAL A N 1
ATOM 1309 C CA . VAL A 1 181 ? 35.442 6.009 -35.093 1.00 84.19 181 VAL A CA 1
ATOM 1310 C C . VAL A 1 181 ? 35.088 5.828 -36.557 1.00 84.19 181 VAL A C 1
ATOM 1312 O O . VAL A 1 181 ? 34.374 4.897 -36.920 1.00 84.19 181 VAL A O 1
ATOM 1315 N N . VAL A 1 182 ? 35.622 6.701 -37.405 1.00 86.50 182 VAL A N 1
ATOM 1316 C CA . VAL A 1 182 ? 35.562 6.552 -38.863 1.00 86.50 182 VAL A CA 1
ATOM 1317 C C . VAL A 1 182 ? 36.947 6.181 -39.354 1.00 86.50 182 VAL A C 1
ATOM 1319 O O . VAL A 1 182 ? 37.893 6.928 -39.110 1.00 86.50 182 VAL A O 1
ATOM 1322 N N . SER A 1 183 ? 37.066 5.031 -40.019 1.00 86.38 183 SER A N 1
ATOM 1323 C CA . SER A 1 183 ? 38.336 4.525 -40.538 1.00 86.38 183 SER A CA 1
ATOM 1324 C C . SER A 1 183 ? 38.256 4.084 -41.997 1.00 86.38 183 SER A C 1
ATOM 1326 O O . SER A 1 183 ? 37.251 3.514 -42.420 1.00 86.38 183 SER A O 1
ATOM 1328 N N . GLN A 1 184 ? 39.317 4.316 -42.768 1.00 87.06 184 GLN A N 1
ATOM 1329 C CA . GLN A 1 184 ? 39.488 3.682 -44.079 1.00 87.06 184 GLN A CA 1
ATOM 1330 C C . GLN A 1 184 ? 40.096 2.288 -43.882 1.00 87.06 184 GLN A C 1
ATOM 1332 O O . GLN A 1 184 ? 41.142 2.160 -43.243 1.00 87.06 184 GLN A O 1
ATOM 1337 N N . LEU A 1 185 ? 39.453 1.242 -44.412 1.00 79.06 185 LEU A N 1
ATOM 1338 C CA . LEU A 1 185 ? 39.810 -0.150 -44.099 1.00 79.06 185 LEU A CA 1
ATOM 1339 C C . LEU A 1 185 ? 41.210 -0.561 -44.579 1.00 79.06 185 LEU A C 1
ATOM 1341 O O . LEU A 1 185 ? 41.858 -1.357 -43.903 1.00 79.06 185 LEU A O 1
ATOM 1345 N N . ASP A 1 186 ? 41.682 -0.003 -45.693 1.00 72.12 186 ASP A N 1
ATOM 1346 C CA . ASP A 1 186 ? 42.957 -0.402 -46.309 1.00 72.12 186 ASP A CA 1
ATOM 1347 C C . ASP A 1 186 ? 44.154 0.451 -45.855 1.00 72.12 186 ASP A C 1
ATOM 1349 O O . ASP A 1 186 ? 45.299 0.010 -45.935 1.00 72.12 186 ASP A O 1
ATOM 1353 N N . GLU A 1 187 ? 43.903 1.663 -45.349 1.00 67.94 187 GLU A N 1
ATOM 1354 C CA . GLU A 1 187 ? 44.948 2.649 -45.018 1.00 67.94 187 GLU A CA 1
ATOM 1355 C C . GLU A 1 187 ? 45.044 2.961 -43.514 1.00 67.94 187 GLU A C 1
ATOM 1357 O O . GLU A 1 187 ? 46.003 3.591 -43.072 1.00 67.94 187 GLU A O 1
ATOM 1362 N N . GLY A 1 188 ? 44.067 2.537 -42.702 1.00 66.38 188 GLY A N 1
ATOM 1363 C CA . GLY A 1 188 ? 44.062 2.774 -41.253 1.00 66.38 188 GLY A CA 1
ATOM 1364 C C . GLY A 1 188 ? 43.901 4.246 -40.846 1.00 66.38 188 GLY A C 1
ATOM 1365 O O . GLY A 1 188 ? 44.142 4.593 -39.689 1.00 66.38 188 GLY A O 1
ATOM 1366 N N . ILE A 1 189 ? 43.503 5.121 -41.774 1.00 69.56 189 ILE A N 1
ATOM 1367 C CA . ILE A 1 189 ? 43.281 6.551 -41.522 1.00 69.56 189 ILE A CA 1
ATOM 1368 C C . ILE A 1 189 ? 42.037 6.726 -40.654 1.00 69.56 189 ILE A C 1
ATOM 1370 O O . ILE A 1 189 ? 40.978 6.235 -41.029 1.00 69.56 189 ILE A O 1
ATOM 1374 N N . ILE A 1 190 ? 42.152 7.464 -39.542 1.00 70.12 190 ILE A N 1
ATOM 1375 C CA . ILE A 1 190 ? 41.046 7.804 -38.633 1.00 70.12 190 ILE A CA 1
ATOM 1376 C C . ILE A 1 190 ? 40.704 9.289 -38.786 1.00 70.12 190 ILE A C 1
ATOM 1378 O O . ILE A 1 190 ? 41.585 10.128 -38.603 1.00 70.12 190 ILE A O 1
ATOM 1382 N N . THR A 1 191 ? 39.448 9.626 -39.095 1.00 68.81 191 THR A N 1
ATOM 1383 C CA . THR A 1 191 ? 39.059 11.018 -39.408 1.00 68.81 191 THR A CA 1
ATOM 1384 C C . THR A 1 191 ? 38.178 11.693 -38.358 1.00 68.81 191 THR A C 1
ATOM 1386 O O . THR A 1 191 ? 38.350 12.886 -38.118 1.00 68.81 191 THR A O 1
ATOM 1389 N N . GLU A 1 192 ? 37.282 10.970 -37.683 1.00 68.69 192 GLU A N 1
ATOM 1390 C CA . GLU A 1 192 ? 36.336 11.557 -36.721 1.00 68.69 192 GLU A CA 1
ATOM 1391 C C . GLU A 1 192 ? 36.280 10.761 -35.414 1.00 68.69 192 GLU A C 1
ATOM 1393 O O . GLU A 1 192 ? 36.340 9.532 -35.433 1.00 68.69 192 GLU A O 1
ATOM 1398 N N . ARG A 1 193 ? 36.184 11.481 -34.283 1.00 73.75 193 ARG A N 1
ATOM 1399 C CA . ARG A 1 193 ? 36.026 10.919 -32.923 1.00 73.75 193 ARG A CA 1
ATOM 1400 C C . ARG A 1 193 ? 34.639 11.165 -32.324 1.00 73.75 193 ARG A C 1
ATOM 1402 O O . ARG A 1 193 ? 34.267 10.535 -31.335 1.00 73.75 193 ARG A O 1
ATOM 1409 N N . THR A 1 194 ? 33.891 12.086 -32.926 1.00 81.06 194 THR A N 1
ATOM 1410 C CA . THR A 1 194 ? 32.554 12.486 -32.504 1.00 81.06 194 THR A CA 1
ATOM 1411 C C . THR A 1 194 ? 31.621 12.532 -33.705 1.00 81.06 194 THR A C 1
ATOM 1413 O O . THR A 1 194 ? 32.055 12.801 -34.821 1.00 81.06 194 THR A O 1
ATOM 1416 N N . ILE A 1 195 ? 30.331 12.293 -33.479 1.00 82.62 195 ILE A N 1
ATOM 1417 C CA . ILE A 1 195 ? 29.293 12.461 -34.501 1.00 82.62 195 ILE A CA 1
ATOM 1418 C C . ILE A 1 195 ? 28.103 13.191 -33.893 1.00 82.62 195 ILE A C 1
ATOM 1420 O O . ILE A 1 195 ? 27.757 12.963 -32.734 1.00 82.62 195 ILE A O 1
ATOM 1424 N N . SER A 1 196 ? 27.472 14.078 -34.658 1.00 87.00 196 SER A N 1
ATOM 1425 C CA . SER A 1 196 ? 26.222 14.720 -34.246 1.00 87.00 196 SER A CA 1
ATOM 1426 C C . SER A 1 196 ? 25.057 14.168 -35.050 1.00 87.00 196 SER A C 1
ATOM 1428 O O . SER A 1 196 ? 25.075 14.235 -36.275 1.00 87.00 196 SER A O 1
ATOM 1430 N N . ILE A 1 197 ? 24.048 13.646 -34.356 1.00 86.12 197 ILE A N 1
ATOM 1431 C CA . ILE A 1 197 ? 22.794 13.188 -34.955 1.00 86.12 197 ILE A CA 1
ATOM 1432 C C . ILE A 1 197 ? 21.762 14.301 -34.789 1.00 86.12 197 ILE A C 1
ATOM 1434 O O . ILE A 1 197 ? 21.428 14.683 -33.663 1.00 86.12 197 ILE A O 1
ATOM 1438 N N . ALA A 1 198 ? 21.277 14.833 -35.906 1.00 89.62 198 ALA A N 1
ATOM 1439 C CA . ALA A 1 198 ? 20.229 15.840 -35.959 1.00 89.62 198 ALA A CA 1
ATOM 1440 C C . ALA A 1 198 ? 18.838 15.239 -35.693 1.00 89.62 198 ALA A C 1
ATOM 1442 O O . ALA A 1 198 ? 18.648 14.022 -35.646 1.00 89.62 198 ALA A O 1
ATOM 1443 N N . THR A 1 199 ? 17.835 16.099 -35.516 1.00 87.69 199 THR A N 1
ATOM 1444 C CA . THR A 1 199 ? 16.465 15.681 -35.168 1.00 87.69 199 THR A CA 1
ATOM 1445 C C . THR A 1 199 ? 15.738 14.918 -36.272 1.00 87.69 199 THR A C 1
ATOM 1447 O O . THR A 1 199 ? 14.796 14.173 -36.010 1.00 87.69 199 THR A O 1
ATOM 1450 N N . ASP A 1 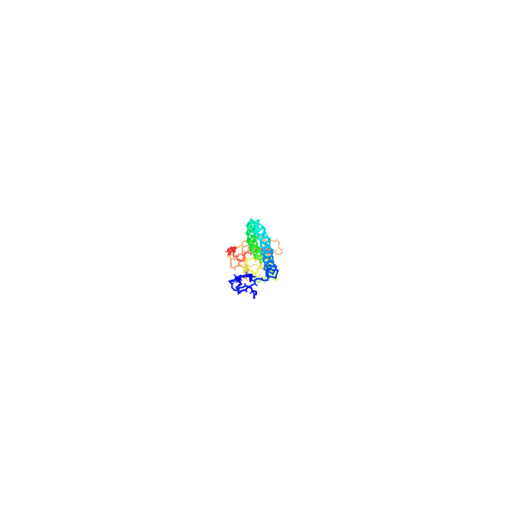200 ? 16.190 15.058 -37.513 1.00 89.31 200 ASP A N 1
ATOM 1451 C CA . ASP A 1 200 ? 15.739 14.270 -38.658 1.00 89.31 200 ASP A CA 1
ATOM 1452 C C . ASP A 1 200 ? 16.479 12.924 -38.786 1.00 89.31 200 ASP A C 1
ATOM 1454 O O . ASP A 1 200 ? 16.216 12.161 -39.716 1.00 89.31 200 ASP A O 1
ATOM 1458 N N . GLY A 1 201 ? 17.359 12.600 -37.833 1.00 85.38 201 GLY A N 1
ATOM 1459 C CA . GLY A 1 201 ? 18.172 11.390 -37.825 1.00 85.38 201 GLY A CA 1
ATOM 1460 C C . GLY A 1 201 ? 19.399 11.462 -38.723 1.00 85.38 201 GLY A C 1
ATOM 1461 O O . GLY A 1 201 ? 20.052 10.438 -38.897 1.00 85.38 201 GLY A O 1
ATOM 1462 N N . THR A 1 202 ? 19.712 12.609 -39.324 1.00 91.44 202 THR A N 1
ATOM 1463 C CA . THR A 1 202 ? 20.896 12.733 -40.175 1.00 91.44 202 THR A CA 1
ATOM 1464 C C . THR A 1 202 ? 22.156 12.945 -39.348 1.00 91.44 202 THR A C 1
ATOM 1466 O O . THR A 1 202 ? 22.146 13.606 -38.310 1.00 91.44 202 THR A O 1
ATOM 1469 N N . ALA A 1 203 ? 23.254 12.360 -39.808 1.00 89.31 203 ALA A N 1
ATOM 1470 C CA . ALA A 1 203 ? 24.568 12.511 -39.222 1.00 89.31 203 ALA A CA 1
ATOM 1471 C C . ALA A 1 203 ? 25.603 12.635 -40.336 1.00 89.31 203 ALA A C 1
ATOM 1473 O O . ALA A 1 203 ? 25.675 11.789 -41.232 1.00 89.31 203 ALA A O 1
ATOM 1474 N N . THR A 1 204 ? 26.370 13.716 -40.296 1.00 90.00 204 THR A N 1
ATOM 1475 C CA . THR A 1 204 ? 27.314 14.069 -41.355 1.00 90.00 204 THR A CA 1
ATOM 1476 C C . THR A 1 204 ? 28.730 13.725 -40.929 1.00 90.00 204 THR A C 1
ATOM 1478 O O . THR A 1 204 ? 29.130 14.068 -39.821 1.00 90.00 204 THR A O 1
ATOM 1481 N N . ILE A 1 205 ? 29.457 13.076 -41.834 1.00 87.56 205 ILE A N 1
ATOM 1482 C CA . ILE A 1 205 ? 30.811 12.562 -41.651 1.00 87.56 205 ILE A CA 1
ATOM 1483 C C . ILE A 1 205 ? 31.707 13.147 -42.741 1.00 87.56 205 ILE A C 1
ATOM 1485 O O . ILE A 1 205 ? 31.350 13.146 -43.923 1.00 87.56 205 ILE A O 1
ATOM 1489 N N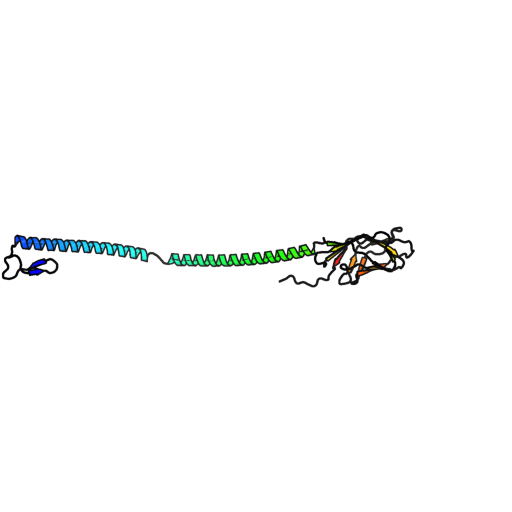 . GLN A 1 206 ? 32.880 13.626 -42.350 1.00 86.19 206 GLN A N 1
ATOM 1490 C CA . GLN A 1 206 ? 33.951 14.051 -43.239 1.00 86.19 206 GLN A CA 1
ATOM 1491 C C . GLN A 1 206 ? 34.927 12.897 -43.494 1.00 86.19 206 GLN A C 1
ATOM 1493 O O . GLN A 1 206 ? 35.414 12.231 -42.574 1.00 86.19 206 GLN A O 1
ATOM 1498 N N . VAL A 1 207 ? 35.247 12.684 -44.768 1.00 83.81 207 VAL A N 1
ATOM 1499 C CA . VAL A 1 207 ? 36.196 11.664 -45.226 1.00 83.81 207 VAL A CA 1
ATOM 1500 C C . VAL A 1 207 ? 37.280 12.301 -46.092 1.00 83.81 207 VAL A C 1
ATOM 1502 O O . VAL A 1 207 ? 37.017 13.202 -46.887 1.00 83.81 207 VAL A O 1
ATOM 1505 N N . ALA A 1 208 ? 38.523 11.847 -45.918 1.00 74.44 208 ALA A N 1
ATOM 1506 C CA . ALA A 1 208 ? 39.702 12.491 -46.502 1.00 74.44 208 ALA A CA 1
ATOM 1507 C C . ALA A 1 208 ? 39.963 12.115 -47.975 1.00 74.44 208 ALA A C 1
ATOM 1509 O O . ALA A 1 208 ? 40.647 12.854 -48.681 1.00 74.44 208 ALA A O 1
ATOM 1510 N N . ASN A 1 209 ? 39.425 10.985 -48.447 1.00 66.75 209 ASN A N 1
ATOM 1511 C CA . ASN A 1 209 ? 39.646 10.454 -49.793 1.00 66.75 209 ASN A CA 1
ATOM 1512 C C . ASN A 1 209 ? 38.307 10.042 -50.433 1.00 66.75 209 ASN A C 1
ATOM 1514 O O . ASN A 1 209 ? 37.513 9.335 -49.813 1.00 66.75 209 ASN A O 1
ATOM 1518 N N . THR A 1 210 ? 38.074 10.497 -51.668 1.00 63.91 210 THR A N 1
ATOM 1519 C CA . THR A 1 210 ? 36.862 10.237 -52.472 1.00 63.91 210 THR A CA 1
ATOM 1520 C C . THR A 1 210 ? 37.125 9.319 -53.668 1.00 63.91 210 THR A C 1
ATOM 1522 O O . THR A 1 210 ? 36.299 9.225 -54.575 1.00 63.91 210 THR A O 1
ATOM 1525 N N . ALA A 1 211 ? 38.285 8.652 -53.702 1.00 65.25 211 ALA A N 1
ATOM 1526 C CA . ALA A 1 211 ? 38.562 7.620 -54.691 1.00 65.25 211 ALA A CA 1
ATOM 1527 C C . ALA A 1 211 ? 37.466 6.544 -54.634 1.00 65.25 211 ALA A C 1
ATOM 1529 O O . ALA A 1 211 ? 37.120 6.056 -53.559 1.00 65.25 211 ALA A O 1
ATOM 1530 N N . THR A 1 212 ? 36.935 6.168 -55.797 1.00 61.09 212 THR A N 1
ATOM 1531 C CA . THR A 1 212 ? 35.728 5.333 -55.952 1.00 61.09 212 THR A CA 1
ATOM 1532 C C . THR A 1 212 ? 35.803 3.954 -55.293 1.00 61.09 212 THR A C 1
ATOM 1534 O O . THR A 1 212 ? 34.759 3.364 -55.019 1.00 61.09 212 THR A O 1
ATOM 1537 N N . ASP A 1 213 ? 37.010 3.471 -54.991 1.00 70.75 213 ASP A N 1
ATOM 1538 C CA . ASP A 1 213 ? 37.251 2.133 -54.441 1.00 70.75 213 ASP A CA 1
ATOM 1539 C C . ASP A 1 213 ? 37.601 2.148 -52.940 1.00 70.75 213 ASP A C 1
ATOM 1541 O O . ASP A 1 213 ? 37.718 1.091 -52.322 1.00 70.75 213 ASP A O 1
ATOM 1545 N N . ALA A 1 214 ? 37.754 3.328 -52.324 1.00 82.44 214 ALA A N 1
ATOM 1546 C CA . ALA A 1 214 ? 38.091 3.438 -50.908 1.00 82.44 214 ALA A CA 1
ATOM 1547 C C . ALA A 1 214 ? 36.885 3.075 -50.026 1.00 82.44 214 ALA A C 1
ATOM 1549 O O . ALA A 1 214 ? 35.862 3.770 -50.016 1.00 82.44 214 ALA A O 1
ATOM 1550 N N . VAL A 1 215 ? 37.016 1.995 -49.250 1.00 88.12 215 VAL A N 1
ATOM 1551 C CA . VAL A 1 215 ? 35.981 1.553 -48.308 1.00 88.12 215 VAL A CA 1
ATOM 1552 C C . VAL A 1 215 ? 36.232 2.141 -46.925 1.00 88.12 215 VAL A C 1
ATOM 1554 O O . VAL A 1 215 ? 37.257 1.896 -46.282 1.00 88.12 215 VAL A O 1
ATOM 1557 N N . TRP A 1 216 ? 35.235 2.867 -46.441 1.00 88.31 216 TRP A N 1
ATOM 1558 C CA . TRP A 1 216 ? 35.185 3.444 -45.110 1.00 88.31 216 TRP A CA 1
ATOM 1559 C C . TRP A 1 216 ? 34.314 2.598 -44.188 1.00 88.31 216 TRP A C 1
ATOM 1561 O O . TRP A 1 216 ? 33.323 1.986 -44.601 1.00 88.31 216 TRP A O 1
ATOM 1571 N N . ARG A 1 217 ? 34.680 2.584 -42.911 1.00 88.50 217 ARG A N 1
ATOM 1572 C CA . ARG A 1 217 ? 33.936 1.954 -41.830 1.00 88.50 217 ARG A CA 1
ATOM 1573 C C . ARG A 1 217 ? 33.693 2.969 -40.725 1.00 88.50 217 ARG A C 1
ATOM 1575 O O . ARG A 1 217 ? 34.636 3.511 -40.156 1.00 88.50 217 ARG A O 1
ATOM 1582 N N . LEU A 1 218 ? 32.420 3.177 -40.417 1.00 88.19 218 LEU A N 1
ATOM 1583 C CA . LEU A 1 218 ? 31.969 3.843 -39.207 1.00 88.19 218 LEU A CA 1
ATOM 1584 C C . LEU A 1 218 ? 31.719 2.778 -38.143 1.00 88.19 218 LEU A C 1
ATOM 1586 O O . LEU A 1 218 ? 30.813 1.960 -38.299 1.00 88.19 218 LEU A O 1
ATOM 1590 N N . ASP A 1 219 ? 32.489 2.811 -37.066 1.00 87.38 219 ASP A N 1
ATOM 1591 C CA . ASP A 1 219 ? 32.246 2.023 -35.868 1.00 87.38 219 ASP A CA 1
ATOM 1592 C C . ASP A 1 219 ? 31.447 2.852 -34.861 1.00 87.38 219 ASP A C 1
ATOM 1594 O O . ASP A 1 219 ? 31.920 3.847 -34.304 1.00 87.38 219 ASP A O 1
ATOM 1598 N N . LEU A 1 220 ? 30.209 2.415 -34.642 1.00 81.69 220 LEU A N 1
ATOM 1599 C CA . LEU A 1 220 ? 29.331 2.893 -33.590 1.00 81.69 220 LEU A CA 1
ATOM 1600 C C . LEU A 1 220 ? 29.599 2.030 -32.358 1.00 81.69 220 LEU A C 1
ATOM 1602 O O . LEU A 1 220 ? 29.038 0.943 -32.194 1.00 81.69 220 LEU A O 1
ATOM 1606 N N . ILE A 1 221 ? 30.481 2.503 -31.482 1.00 78.00 221 ILE A N 1
ATOM 1607 C CA . ILE A 1 221 ? 30.560 1.960 -30.124 1.00 78.00 221 ILE A CA 1
ATOM 1608 C C . ILE A 1 221 ? 29.210 2.231 -29.446 1.00 78.00 221 ILE A C 1
ATOM 1610 O O . ILE A 1 221 ? 28.517 3.174 -29.828 1.00 78.00 221 ILE A O 1
ATOM 1614 N N . ALA A 1 222 ? 28.808 1.388 -28.490 1.00 74.50 222 ALA A N 1
ATOM 1615 C CA . ALA A 1 222 ? 27.554 1.565 -27.762 1.00 74.50 222 ALA A CA 1
ATOM 1616 C C . ALA A 1 222 ? 27.424 2.995 -27.232 1.00 74.50 222 ALA A C 1
ATOM 1618 O O . ALA A 1 222 ? 28.107 3.381 -26.286 1.00 74.50 222 ALA A O 1
ATOM 1619 N N . CYS A 1 223 ? 26.568 3.769 -27.896 1.00 70.81 223 CYS A N 1
ATOM 1620 C CA . CYS A 1 223 ? 26.321 5.165 -27.593 1.00 70.81 223 CYS A CA 1
ATOM 1621 C C . CYS A 1 223 ? 24.866 5.330 -27.168 1.00 70.81 223 CYS A C 1
ATOM 1623 O O . CYS A 1 223 ? 23.938 4.900 -27.861 1.00 70.81 223 CYS A O 1
ATOM 1625 N N . ASP A 1 224 ? 24.693 5.934 -25.997 1.00 72.19 224 ASP A N 1
ATOM 1626 C CA . ASP A 1 224 ? 23.396 6.130 -25.365 1.00 72.19 224 ASP A CA 1
ATOM 1627 C C . ASP A 1 224 ? 22.691 7.354 -25.954 1.00 72.19 224 ASP A C 1
ATOM 1629 O O . ASP A 1 224 ? 23.212 8.469 -25.939 1.00 72.19 224 ASP A O 1
ATOM 1633 N N . LEU A 1 225 ? 21.478 7.148 -26.454 1.00 69.62 225 LEU A N 1
ATOM 1634 C CA . LEU A 1 225 ? 20.640 8.125 -27.124 1.00 69.62 225 LEU A CA 1
ATOM 1635 C C . LEU A 1 225 ? 19.400 8.444 -26.280 1.00 69.62 225 LEU A C 1
ATOM 1637 O O . LEU A 1 225 ? 18.571 7.581 -25.979 1.00 69.62 225 LEU A O 1
ATOM 1641 N N . PHE A 1 226 ? 19.209 9.730 -25.995 1.00 67.62 226 PHE A N 1
ATOM 1642 C CA . PHE A 1 226 ? 17.920 10.250 -25.543 1.00 67.62 226 PHE A CA 1
ATOM 1643 C C . PHE A 1 226 ? 17.002 10.405 -26.756 1.00 67.62 226 PHE A C 1
ATOM 1645 O O . PHE A 1 226 ? 17.103 11.374 -27.511 1.00 67.62 226 PHE A O 1
ATOM 1652 N N . ILE A 1 227 ? 16.135 9.414 -26.955 1.00 64.56 227 ILE A N 1
ATOM 1653 C CA . ILE A 1 227 ? 15.254 9.310 -28.122 1.00 64.56 227 ILE A CA 1
ATOM 1654 C C . ILE A 1 227 ? 14.079 10.285 -28.000 1.00 64.56 227 ILE A C 1
ATOM 1656 O O . ILE A 1 227 ? 13.686 10.923 -28.974 1.00 64.56 227 ILE A O 1
ATOM 1660 N N . LYS A 1 228 ? 13.557 10.468 -26.785 1.00 60.94 228 LYS A N 1
ATOM 1661 C CA . LYS A 1 228 ? 12.582 11.513 -26.465 1.00 60.94 228 LYS A CA 1
ATOM 1662 C C . LYS A 1 228 ? 13.217 12.441 -25.440 1.00 60.94 228 LYS A C 1
ATOM 1664 O O . LYS A 1 228 ? 13.715 11.967 -24.423 1.00 60.94 228 LYS A O 1
ATOM 1669 N N . ALA A 1 229 ? 13.213 13.753 -25.688 1.00 50.84 229 ALA A N 1
ATOM 1670 C CA . ALA A 1 229 ? 13.448 14.730 -24.630 1.00 50.84 229 ALA A CA 1
ATOM 1671 C C . ALA A 1 229 ? 12.527 14.345 -23.482 1.00 50.84 229 ALA A C 1
ATOM 1673 O O . ALA A 1 229 ? 11.348 14.071 -23.728 1.00 50.84 229 ALA A O 1
ATOM 1674 N N . PHE A 1 230 ? 13.074 14.292 -22.269 1.00 46.31 230 PHE A N 1
ATOM 1675 C CA . PHE A 1 230 ? 12.278 14.239 -21.059 1.00 46.31 230 PHE A CA 1
ATOM 1676 C C . PHE A 1 230 ? 11.218 15.335 -21.189 1.00 46.31 230 PHE A C 1
ATOM 1678 O O . PHE A 1 230 ? 11.497 16.514 -21.000 1.00 46.31 230 PHE A O 1
ATOM 1685 N N . LYS A 1 231 ? 9.997 14.973 -21.590 1.00 45.50 231 LYS A N 1
ATOM 1686 C CA . LYS A 1 231 ? 8.856 15.722 -21.109 1.00 45.50 231 LYS A CA 1
ATOM 1687 C C . LYS A 1 231 ? 8.944 15.455 -19.631 1.00 45.50 231 LYS A C 1
ATOM 1689 O O . LYS A 1 231 ? 8.846 14.287 -19.262 1.00 45.50 231 LYS A O 1
ATOM 1694 N N . ASP A 1 232 ? 9.260 16.487 -18.863 1.00 36.75 232 ASP A N 1
ATOM 1695 C CA . ASP A 1 232 ? 9.175 16.479 -17.415 1.00 36.75 232 ASP A CA 1
ATOM 1696 C C . ASP A 1 232 ? 7.810 15.892 -17.056 1.00 36.75 232 ASP A C 1
ATOM 1698 O O . ASP A 1 232 ? 6.792 16.580 -17.043 1.00 36.75 232 ASP A O 1
ATOM 1702 N N . LEU A 1 233 ? 7.756 14.574 -16.897 1.00 40.59 233 LEU A N 1
ATOM 1703 C CA . LEU A 1 233 ? 6.659 13.914 -16.243 1.00 40.59 233 LEU A CA 1
ATOM 1704 C C . LEU A 1 233 ? 7.022 14.145 -14.790 1.00 40.59 233 LEU A C 1
ATOM 1706 O O . LEU A 1 233 ? 8.006 13.550 -14.332 1.00 40.59 233 LEU A O 1
ATOM 1710 N N . PRO A 1 234 ? 6.336 15.074 -14.098 1.00 35.41 234 PRO A N 1
ATOM 1711 C CA . PRO A 1 234 ? 6.559 15.212 -12.677 1.00 35.41 234 PRO A CA 1
ATOM 1712 C C . PRO A 1 234 ? 6.420 13.815 -12.082 1.00 35.41 234 PRO A C 1
ATOM 1714 O O . PRO A 1 234 ? 5.517 13.058 -12.458 1.00 35.41 234 PRO A O 1
ATOM 1717 N N . LEU A 1 235 ? 7.353 13.451 -11.199 1.00 36.88 235 LEU A N 1
ATOM 1718 C CA . LEU A 1 235 ? 7.112 12.330 -10.303 1.00 36.88 235 LEU A CA 1
ATOM 1719 C C . LEU A 1 235 ? 5.719 12.578 -9.715 1.00 36.88 235 LEU A C 1
ATOM 1721 O O . LEU A 1 235 ? 5.525 13.672 -9.180 1.00 36.88 235 LEU A O 1
ATOM 1725 N N . PRO A 1 236 ? 4.756 11.653 -9.884 1.00 39.81 236 PRO A N 1
ATOM 1726 C CA . PRO A 1 236 ? 3.431 11.857 -9.331 1.00 39.81 236 PRO A CA 1
ATOM 1727 C C . PRO A 1 236 ? 3.599 12.156 -7.841 1.00 39.81 236 PRO A C 1
ATOM 1729 O O . PRO A 1 236 ? 4.331 11.433 -7.149 1.00 39.81 236 PRO A O 1
ATOM 1732 N N . GLU A 1 237 ? 3.030 13.290 -7.427 1.00 40.53 237 GLU A N 1
ATOM 1733 C CA . GLU A 1 237 ? 2.913 13.670 -6.018 1.00 40.53 237 GLU A CA 1
ATOM 1734 C C . GLU A 1 237 ? 2.215 12.559 -5.228 1.00 40.53 237 GLU A C 1
ATOM 1736 O O . GLU A 1 237 ? 1.225 11.988 -5.748 1.00 40.53 237 GLU A O 1
#

Sequence (237 aa):
MSSTNKTTNYELSQFVGPDKPAWLGDYNSDMSKIDTGIHTAQTTATGADGKADSANTNIGTLSSLTTTTKTDLVSSINEVNTSASTAQNTASTASNNASTALTKLTMLGDYLDISSETTPTISISGGTLYGTSSVTCASNNSGSFGKIFGWVRFTANSSTVTLTFPTPFRPTATKTFDGVVVSQLDEGIITERTISIATDGTATIQVANTATDAVWRLDLIACDLFIKAFKDLPLPE

Nearest PDB structures (foldseek):
  5y3o-assembly1_A  TM=2.454E-01  e=2.046E+00  Homo sapiens
  4z1g-assembly1_A  TM=2.330E-01  e=2.866E+00  Homo sapiens
  7c05-assembly1_A  TM=2.552E-01  e=4.751E+00  Homo sapiens
  8xq4-assembly1_A  TM=2.635E-01  e=8.330E+00  Strongylocentrotus purpuratus

Foldseek 3Di:
DFAPDADDPQRQGDHDDPHDHPCVVRVVSNVVSVVVVVVVVVVVVVVVVVVVVVVVVVVVVVVVPDPVVVVVVVVVVVVVVVVVVVVVVVVVVVVVVVVLVVVVVVVVVLQPPFPAKDFDDKDKDQWAWDDDFGKMKTGGPVNQKIWIFGKTKIAGQDQKMKIADDPLQAACAKDKWFQKWKAFPPPRDTADGMWIQGNRRIIMDGDDDRPRPTMMMIGRDTTMGRSYDPPCPDSDD

Secondary structure (DSSP, 8-state):
---SEE-TTT--EE--TT----HHHHHHHHHHHHHHHHHHHHHHHHHHHHHHHHHHHHHHHHHTS-THHHHHHHHHHHHHHHHHHHHHHHHHHHHHHHHHHHHHHHHHHHHH---EEE-PPPEEESEEE-S--EEEEEE-TTSSEEEEEEEEEEEESSSEEEEEPPTTS--SS-EEEESEEEEETTT--B--SEEEE-TTSEEEEE-S---TT-EEEEEEEEEEEESS-----PPP-

pLDDT: mean 83.74, std 13.21, range [35.41, 98.7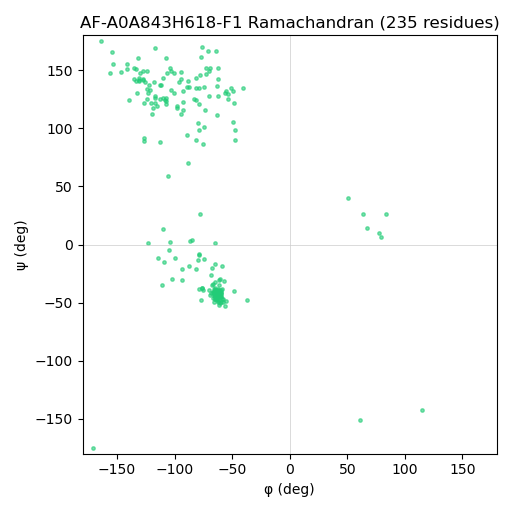5]

Solvent-accessible surface area (backbone atoms only — not comparable to full-atom values): 12868 Å² total; per-residue (Å²): 90,65,50,83,43,63,43,94,88,72,65,30,78,35,75,52,94,90,43,47,79,50,60,75,60,54,50,54,51,36,52,51,47,49,52,53,50,52,50,51,52,50,53,50,50,56,52,48,51,56,50,49,53,51,50,51,50,53,48,52,56,56,70,64,62,63,73,61,66,58,55,51,51,52,51,51,50,51,51,50,52,51,50,52,52,51,52,51,52,52,50,51,53,52,52,51,53,51,49,55,50,51,52,53,51,49,55,49,48,48,59,67,43,57,76,55,69,48,71,66,75,73,47,67,43,43,41,46,81,39,84,81,61,51,41,40,34,26,21,12,85,82,53,36,38,30,36,40,27,42,33,44,29,27,27,28,72,33,55,53,31,36,40,34,44,49,85,75,68,23,19,70,52,71,45,77,44,78,68,31,43,34,33,33,76,91,76,70,49,75,69,43,52,56,46,46,34,31,52,82,12,38,30,68,44,68,47,97,67,46,54,83,82,49,46,34,36,40,40,36,50,82,41,81,41,60,26,39,65,81,71,84,69,71,77,82,127

Mean predicted aligned error: 14.18 Å